Protein AF-0000000081040999 (afdb_homodimer)

Foldseek 3Di:
DPQPPVVVVVLVCQLVVVLVVVQVCQVPDPPHHLQDKFFCDPVLLVLLVLLLVVLVCVLVCLLPPCPPPPNCLAANDDDPDDDPVNNVVSNVVNVLSVVLNVLSVVVSVDRMDRLNSLSVVLSVLSVLVSVLCCQAVVCVRHPPVHHRNNSVVVCVSSVVSNVVSVVRSVCRCVVVVVVVD/DPQPPVVVVVLVCQLVVVLVVVQVCQVPDPPHHLQDKFFCDPVLLVLLVLLLVVLVCVLVCLLPPCPPPPNCVAANDDDPDDDPVNNVVSNVVSVLSVVLNVLSVVVSVDRMDRLNSLSVVLSVLSVLVSVLCQQAVVCVRHPPVYHRNNSVVVCVSSVVSNVVSVVRSVCRCVVVVVVVD

Radius of gyration: 20.51 Å; Cα contacts (8 Å, |Δi|>4): 472; chains: 2; bounding box: 44×60×48 Å

pLDDT: mean 89.9, std 12.07, range [39.97, 98.69]

Secondary structure (DSSP, 8-state):
----HHHHHHHHHHHHHHHHHHHHHHHHSTT--TTSEEE--HHHHHHHHHHHHHHHTHHHHHHH-TT-TTHHHHH-PPPSS--HHHHHHHHHHHHHHHHHHHHHHHHHT-SEEEGGGGHHHHHHHHHHHHHHIIIIITTTTS-TTS--HHHHHHHHHHHHHHHHHHHHHHHTTHHHHHH--/----HHHHHHHHHHHHHHHHHHHHHHHHSTT--TTSEEE--HHHHHHHHHHHHHHHTHHHHHHH-TT-TTHHHHH-PPPSS--HHHHHHHHHHHHHHHHHHHHHHHHHT-SEEEGGGGHHHHHHHHHHHHHHIIIIITTTTS-TTS--HHHHHHHHHHHHHHHHHHHHHHHTTHHHHHH--

Sequence (362 aa):
MQFSRLATLALISVPYVGIGALIRYYKKTDGISLDDEMEITPLQRKAMWVHLGYFAMVPIMIEAFQDLPGLDVVIGSRSTEPSNISYMMICLASENFFVSCTCLGMLLTQTKVPRWAMMTPISQLAWNLKNHVAWYFMSGTFAPEGPLLFALLDMAVIWPITAVYGYNFLYADKKDLNKKEMQFSRLATLALISVPYVGIGALIRYYKKTDGISLDDEMEITPLQRKAMWVHLGYFAMVPIMIEAFQDLPGLDVVIGSRSTEPSNISYMMICLASENFFVSCTCLGMLLTQTKVPRWAMMTPISQLAWNLKNHVAWYFMSGTFAPEGPLLFALLDMAVIWPITAVYGYNFLYADKKDLNKKE

Organism: NCBI:txid2856

Structure (mmCIF, N/CA/C/O backbone):
data_AF-0000000081040999-model_v1
#
loop_
_entity.id
_entity.type
_entity.pdbx_description
1 polymer 'Very-long-chain (3R)-3-hydroxyacyl-CoA dehydratase'
#
loop_
_atom_site.group_PDB
_atom_site.id
_atom_site.type_symbol
_atom_site.label_atom_id
_atom_site.label_alt_id
_atom_site.label_comp_id
_atom_site.label_asym_id
_atom_site.label_entity_id
_atom_site.label_seq_id
_atom_site.pdbx_PDB_ins_code
_atom_site.Cartn_x
_atom_site.Cartn_y
_atom_site.Cartn_z
_atom_site.occupancy
_atom_site.B_iso_or_equiv
_atom_site.auth_seq_id
_atom_site.auth_comp_id
_atom_site.auth_asym_id
_atom_site.auth_atom_id
_atom_site.pdbx_PDB_model_num
ATOM 1 N N . MET A 1 1 ? -10.508 -20.797 -15.141 1 39.97 1 MET A N 1
ATOM 2 C CA . MET A 1 1 ? -11.797 -20.172 -14.859 1 39.97 1 MET A CA 1
ATOM 3 C C . MET A 1 1 ? -11.672 -18.656 -14.797 1 39.97 1 MET A C 1
ATOM 5 O O . MET A 1 1 ? -10.859 -18.141 -14.023 1 39.97 1 MET A O 1
ATOM 9 N N . GLN A 1 2 ? -11.797 -17.984 -15.898 1 51.62 2 GLN A N 1
ATOM 10 C CA . GLN A 1 2 ? -11.742 -16.531 -16.031 1 51.62 2 GLN A CA 1
ATOM 11 C C . GLN A 1 2 ? -12.797 -15.859 -15.164 1 51.62 2 GLN A C 1
ATOM 13 O O . GLN A 1 2 ? -13.984 -16.188 -15.242 1 51.62 2 GLN A O 1
ATOM 18 N N . PHE A 1 3 ? -12.477 -15.469 -13.914 1 60.75 3 PHE A N 1
ATOM 19 C CA . PHE A 1 3 ? -13.43 -14.641 -13.18 1 60.75 3 PHE A CA 1
ATOM 20 C C . PHE A 1 3 ? -14.234 -13.766 -14.133 1 60.75 3 PHE A C 1
ATOM 22 O O . PHE A 1 3 ? -13.773 -13.438 -15.234 1 60.75 3 PHE A O 1
ATOM 29 N N . SER A 1 4 ? -15.555 -13.711 -13.914 1 81.12 4 SER A N 1
ATOM 30 C CA . SER A 1 4 ? -16.312 -12.734 -14.688 1 81.12 4 SER A CA 1
ATOM 31 C C . SER A 1 4 ? -15.664 -11.359 -14.641 1 81.12 4 SER A C 1
ATOM 33 O O . SER A 1 4 ? -15.602 -10.734 -13.578 1 81.12 4 SER A O 1
ATOM 35 N N . ARG A 1 5 ? -15.086 -11.023 -15.742 1 87.69 5 ARG A N 1
ATOM 36 C CA . ARG A 1 5 ? -14.398 -9.742 -15.852 1 87.69 5 ARG A CA 1
ATOM 37 C C . ARG A 1 5 ? -15.289 -8.602 -15.367 1 87.69 5 ARG A C 1
ATOM 39 O O . ARG A 1 5 ? -14.844 -7.73 -14.625 1 87.69 5 ARG A O 1
ATOM 46 N N . LEU A 1 6 ? -16.5 -8.789 -15.695 1 91.69 6 LEU A N 1
ATOM 47 C CA . LEU A 1 6 ? -17.453 -7.758 -15.289 1 91.69 6 LEU A CA 1
ATOM 48 C C . LEU A 1 6 ? -17.625 -7.75 -13.781 1 91.69 6 LEU A C 1
ATOM 50 O O . LEU A 1 6 ? -17.656 -6.684 -13.156 1 91.69 6 LEU A O 1
ATOM 54 N N . ALA A 1 7 ? -17.766 -8.914 -13.172 1 92.31 7 ALA A N 1
ATOM 55 C CA . ALA A 1 7 ? -17.906 -9.016 -11.727 1 92.31 7 ALA A CA 1
ATOM 56 C C . ALA A 1 7 ? -16.672 -8.484 -11.016 1 92.31 7 ALA A C 1
ATOM 58 O O . ALA A 1 7 ? -16.766 -7.805 -9.992 1 92.31 7 ALA A O 1
ATOM 59 N N . THR A 1 8 ? -15.531 -8.758 -11.57 1 93 8 THR A N 1
ATOM 60 C CA . THR A 1 8 ? -14.273 -8.273 -11.008 1 93 8 THR A CA 1
ATOM 61 C C . THR A 1 8 ? -14.211 -6.75 -11.07 1 93 8 THR A C 1
ATOM 63 O O . THR A 1 8 ? -13.875 -6.094 -10.078 1 93 8 THR A O 1
ATOM 66 N N . LEU A 1 9 ? -14.633 -6.195 -12.211 1 94.56 9 LEU A N 1
ATOM 67 C CA . LEU A 1 9 ? -14.625 -4.746 -12.391 1 94.56 9 LEU A CA 1
ATOM 68 C C . LEU A 1 9 ? -15.594 -4.078 -11.422 1 94.56 9 LEU A C 1
ATOM 70 O O . LEU A 1 9 ? -15.289 -3.027 -10.852 1 94.56 9 LEU A O 1
ATOM 74 N N . ALA A 1 10 ? -16.719 -4.695 -11.258 1 95 10 ALA A N 1
ATOM 75 C CA . ALA A 1 10 ? -17.703 -4.164 -10.32 1 95 10 ALA A CA 1
ATOM 76 C C . ALA A 1 10 ? -17.156 -4.152 -8.898 1 95 10 ALA A C 1
ATOM 78 O O . ALA A 1 10 ? -17.281 -3.156 -8.18 1 95 10 ALA A O 1
ATOM 79 N N . LEU A 1 11 ? -16.516 -5.188 -8.523 1 94.88 11 LEU A N 1
ATOM 80 C CA . LEU A 1 11 ? -15.992 -5.312 -7.168 1 94.88 11 LEU A CA 1
ATOM 81 C C . LEU A 1 11 ? -14.852 -4.332 -6.93 1 94.88 11 LEU A C 1
ATOM 83 O O . LEU A 1 11 ? -14.781 -3.693 -5.879 1 94.88 11 LEU A O 1
ATOM 87 N N . ILE A 1 12 ? -13.977 -4.156 -7.891 1 95.44 12 ILE A N 1
ATOM 88 C CA . ILE A 1 12 ? -12.828 -3.27 -7.766 1 95.44 12 ILE A CA 1
ATOM 89 C C . ILE A 1 12 ? -13.297 -1.818 -7.688 1 95.44 12 ILE A C 1
ATOM 91 O O . ILE A 1 12 ? -12.602 -0.967 -7.121 1 95.44 12 ILE A O 1
ATOM 95 N N . SER A 1 13 ? -14.445 -1.529 -8.25 1 96.31 13 SER A N 1
ATOM 96 C CA . SER A 1 13 ? -14.938 -0.157 -8.281 1 96.31 13 SER A CA 1
ATOM 97 C C . SER A 1 13 ? -15.391 0.296 -6.895 1 96.31 13 SER A C 1
ATOM 99 O O . SER A 1 13 ? -15.438 1.495 -6.613 1 96.31 13 SER A O 1
ATOM 101 N N . VAL A 1 14 ? -15.648 -0.587 -5.984 1 96.56 14 VAL A N 1
ATOM 102 C CA . VAL A 1 14 ? -16.266 -0.264 -4.703 1 96.56 14 VAL A CA 1
ATOM 103 C C . VAL A 1 14 ? -15.32 0.607 -3.877 1 96.56 14 VAL A C 1
ATOM 105 O O . VAL A 1 14 ? -15.695 1.693 -3.432 1 96.56 14 VAL A O 1
ATOM 108 N N . PRO A 1 15 ? -14.062 0.206 -3.73 1 97.19 15 PRO A N 1
ATOM 109 C CA . PRO A 1 15 ? -13.18 1.092 -2.967 1 97.19 15 PRO A CA 1
ATOM 110 C C . PRO A 1 15 ? -12.961 2.438 -3.654 1 97.19 15 PRO A C 1
ATOM 112 O O . PRO A 1 15 ? -12.867 3.469 -2.986 1 97.19 15 PRO A O 1
ATOM 115 N N . TYR A 1 16 ? -12.898 2.492 -4.988 1 96.56 16 TYR A N 1
ATOM 116 C CA . TYR A 1 16 ? -12.734 3.75 -5.711 1 96.56 16 TYR A CA 1
ATOM 117 C C . TYR A 1 16 ? -13.914 4.684 -5.453 1 96.56 16 TYR A C 1
ATOM 119 O O . TYR A 1 16 ? -13.719 5.859 -5.137 1 96.56 16 TYR A O 1
ATOM 127 N N . VAL A 1 17 ? -15.07 4.129 -5.547 1 96.94 17 VAL A N 1
ATOM 128 C CA . VAL A 1 17 ? -16.297 4.91 -5.352 1 96.94 17 VAL A CA 1
ATOM 129 C C . VAL A 1 17 ? -16.391 5.344 -3.891 1 96.94 17 VAL A C 1
ATOM 131 O O . VAL A 1 17 ? -16.766 6.484 -3.6 1 96.94 17 VAL A O 1
ATOM 134 N N . GLY A 1 18 ? -16.062 4.461 -2.967 1 96.56 18 GLY A N 1
ATOM 135 C CA . GLY A 1 18 ? -16.109 4.797 -1.552 1 96.56 18 GLY A CA 1
ATOM 136 C C . GLY A 1 18 ? -15.203 5.957 -1.188 1 96.56 18 GLY A C 1
ATOM 137 O O . GLY A 1 18 ? -15.648 6.93 -0.57 1 96.56 18 GLY A O 1
ATOM 138 N N . ILE A 1 19 ? -13.938 5.918 -1.602 1 97 19 ILE A N 1
ATOM 139 C CA . ILE A 1 19 ? -12.969 6.973 -1.311 1 97 19 ILE A CA 1
ATOM 140 C C . ILE A 1 19 ? -13.367 8.258 -2.031 1 97 19 ILE A C 1
ATOM 142 O O . ILE A 1 19 ? -13.305 9.344 -1.456 1 97 19 ILE A O 1
ATOM 146 N N . GLY A 1 20 ? -13.797 8.109 -3.283 1 96.62 20 GLY A N 1
ATOM 147 C CA . GLY A 1 20 ? -14.273 9.273 -4.02 1 96.62 20 GLY A CA 1
ATOM 148 C C . GLY A 1 20 ? -15.453 9.961 -3.355 1 96.62 20 GLY A C 1
ATOM 149 O O . GLY A 1 20 ? -15.508 11.188 -3.291 1 96.62 20 GLY A O 1
ATOM 150 N N . ALA A 1 21 ? -16.375 9.195 -2.883 1 96.25 21 ALA A N 1
ATOM 151 C CA . ALA A 1 21 ? -17.547 9.734 -2.188 1 96.25 21 ALA A CA 1
ATOM 152 C C . ALA A 1 21 ? -17.141 10.461 -0.911 1 96.25 21 ALA A C 1
ATOM 154 O O . ALA A 1 21 ? -17.672 11.523 -0.593 1 96.25 21 ALA A O 1
ATOM 155 N N . LEU A 1 22 ? -16.188 9.883 -0.194 1 95.25 22 LEU A N 1
ATOM 156 C CA . LEU A 1 22 ? -15.688 10.508 1.031 1 95.25 22 LEU A CA 1
ATOM 157 C C . LEU A 1 22 ? -15.023 11.844 0.732 1 95.25 22 LEU A C 1
ATOM 159 O O . LEU A 1 22 ? -15.281 12.836 1.416 1 95.25 22 LEU A O 1
ATOM 163 N N . ILE A 1 23 ? -14.219 11.898 -0.296 1 95.94 23 ILE A N 1
ATOM 164 C CA . ILE A 1 23 ? -13.555 13.133 -0.708 1 95.94 23 ILE A CA 1
ATOM 165 C C . ILE A 1 23 ? -14.602 14.172 -1.1 1 95.94 23 ILE A C 1
ATOM 167 O O . ILE A 1 23 ? -14.531 15.328 -0.661 1 95.94 23 ILE A O 1
ATOM 171 N N . ARG A 1 24 ? -15.617 13.773 -1.837 1 95.5 24 ARG A N 1
ATOM 172 C CA . ARG A 1 24 ? -16.672 14.672 -2.271 1 95.5 24 ARG A CA 1
ATOM 173 C C . ARG A 1 24 ? -17.469 15.195 -1.082 1 95.5 24 ARG A C 1
ATOM 175 O O . ARG A 1 24 ? -17.844 16.375 -1.044 1 95.5 24 ARG A O 1
ATOM 182 N N . TYR A 1 25 ? -17.703 14.328 -0.191 1 93.94 25 TYR A N 1
ATOM 183 C CA . TYR A 1 25 ? -18.438 14.711 1.019 1 93.94 25 TYR A CA 1
ATOM 184 C C . TYR A 1 25 ? -17.719 15.852 1.741 1 93.94 25 TYR A C 1
ATOM 186 O O . TYR A 1 25 ? -18.344 16.875 2.062 1 93.94 25 TYR A O 1
ATOM 194 N N . TYR A 1 26 ? -16.422 15.773 1.903 1 93.25 26 TYR A N 1
ATOM 195 C CA . TYR A 1 26 ? -15.68 16.781 2.662 1 93.25 26 TYR A CA 1
ATOM 196 C C . TYR A 1 26 ? -15.445 18.031 1.83 1 93.25 26 TYR A C 1
ATOM 198 O O . TYR A 1 26 ? -15.227 19.109 2.377 1 93.25 26 TYR A O 1
ATOM 206 N N . LYS A 1 27 ? -15.508 17.906 0.543 1 93.12 27 LYS A N 1
ATOM 207 C CA . LYS A 1 27 ? -15.398 19.078 -0.312 1 93.12 27 LYS A CA 1
ATOM 208 C C . LYS A 1 27 ? -16.703 19.875 -0.32 1 93.12 27 LYS A C 1
ATOM 210 O O . LYS A 1 27 ? -16.688 21.094 -0.509 1 93.12 27 LYS A O 1
ATOM 215 N N . LYS A 1 28 ? -17.75 19.266 -0.046 1 93.62 28 LYS A N 1
ATOM 216 C CA . LYS A 1 28 ? -19.062 19.875 -0.188 1 93.62 28 LYS A CA 1
ATOM 217 C C . LYS A 1 28 ? -19.625 20.297 1.17 1 93.62 28 LYS A C 1
ATOM 219 O O . LYS A 1 28 ? -20.594 21.062 1.242 1 93.62 28 LYS A O 1
ATOM 224 N N . THR A 1 29 ? -19.109 19.703 2.133 1 87.69 29 THR A N 1
ATOM 225 C CA . THR A 1 29 ? -19.641 20 3.461 1 87.69 29 THR A CA 1
ATOM 226 C C . THR A 1 29 ? -18.938 21.203 4.07 1 87.69 29 THR A C 1
ATOM 228 O O . THR A 1 29 ? -17.719 21.219 4.184 1 87.69 29 THR A O 1
ATOM 231 N N . ASP A 1 30 ? -19.766 22.141 4.477 1 86.5 30 ASP A N 1
ATOM 232 C CA . ASP A 1 30 ? -19.203 23.344 5.078 1 86.5 30 ASP A CA 1
ATOM 233 C C . ASP A 1 30 ? -18.75 23.078 6.512 1 86.5 30 ASP A C 1
ATOM 235 O O . ASP A 1 30 ? -19.391 22.328 7.246 1 86.5 30 ASP A O 1
ATOM 239 N N . GLY A 1 31 ? -17.609 23.656 6.973 1 83.19 31 GLY A N 1
ATOM 240 C CA . GLY A 1 31 ? -17.172 23.625 8.367 1 83.19 31 GLY A CA 1
ATOM 241 C C . GLY A 1 31 ? -16.266 22.469 8.68 1 83.19 31 GLY A C 1
ATOM 242 O O . GLY A 1 31 ? -15.781 22.344 9.812 1 83.19 31 GLY A O 1
ATOM 243 N N . ILE A 1 32 ? -16.219 21.531 7.703 1 86.94 32 ILE A N 1
ATOM 244 C CA . ILE A 1 32 ? -15.289 20.422 7.918 1 86.94 32 ILE A CA 1
ATOM 245 C C . ILE A 1 32 ? -14.484 20.156 6.641 1 86.94 32 ILE A C 1
ATOM 247 O O . ILE A 1 32 ? -15.039 20.188 5.539 1 86.94 32 ILE A O 1
ATOM 251 N N . SER A 1 33 ? -13.242 19.984 6.781 1 92.38 33 SER A N 1
ATOM 252 C CA . SER A 1 33 ? -12.344 19.812 5.641 1 92.38 33 SER A CA 1
ATOM 253 C C . SER A 1 33 ? -11.375 18.656 5.863 1 92.38 33 SER A C 1
ATOM 255 O O . SER A 1 33 ? -11.062 18.312 7.004 1 92.38 33 SER A O 1
ATOM 257 N N . LEU A 1 34 ? -10.852 18.109 4.824 1 95.44 34 LEU A N 1
ATOM 258 C CA . LEU A 1 34 ? -9.805 17.094 4.902 1 95.44 34 LEU A CA 1
ATOM 259 C C . LEU A 1 34 ? -8.492 17.703 5.387 1 95.44 34 LEU A C 1
ATOM 261 O O . LEU A 1 34 ? -7.598 16.984 5.844 1 95.44 34 LEU A O 1
ATOM 265 N N . ASP A 1 35 ? -8.438 19.031 5.312 1 94.31 35 ASP A N 1
ATOM 266 C CA . ASP A 1 35 ? -7.219 19.734 5.707 1 94.31 35 ASP A CA 1
ATOM 267 C C . ASP A 1 35 ? -7.223 20.047 7.199 1 94.31 35 ASP A C 1
ATOM 269 O O . ASP A 1 35 ? -6.199 20.438 7.762 1 94.31 35 ASP A O 1
ATOM 273 N N . ASP A 1 36 ? -8.352 19.781 7.816 1 93.06 36 ASP A N 1
ATOM 274 C CA . ASP A 1 36 ? -8.453 20.047 9.25 1 93.06 36 ASP A CA 1
ATOM 275 C C . ASP A 1 36 ? -7.621 19.062 10.055 1 93.06 36 ASP A C 1
ATOM 277 O O . ASP A 1 36 ? -7.527 17.891 9.703 1 93.06 36 ASP A O 1
ATOM 281 N N . GLU A 1 37 ? -7.172 19.625 11.133 1 93.12 37 GLU A N 1
ATOM 282 C CA . GLU A 1 37 ? -6.465 18.75 12.062 1 93.12 37 GLU A CA 1
ATOM 283 C C . GLU A 1 37 ? -7.438 17.891 12.859 1 93.12 37 GLU A C 1
ATOM 285 O O . GLU A 1 37 ? -8.469 18.375 13.328 1 93.12 37 GLU A O 1
ATOM 290 N N . MET A 1 38 ? -7.039 16.703 12.891 1 93.12 38 MET A N 1
ATOM 291 C CA . MET A 1 38 ? -7.828 15.75 13.672 1 93.12 38 MET A CA 1
ATOM 292 C C . MET A 1 38 ? -6.965 15.062 14.727 1 93.12 38 MET A C 1
ATOM 294 O O . MET A 1 38 ? -5.852 14.625 14.43 1 93.12 38 MET A O 1
ATOM 298 N N . GLU A 1 39 ? -7.555 14.945 15.898 1 94.69 39 GLU A N 1
ATOM 299 C CA . GLU A 1 39 ? -6.871 14.258 16.984 1 94.69 39 GLU A CA 1
ATOM 300 C C . GLU A 1 39 ? -6.945 12.742 16.812 1 94.69 39 GLU A C 1
ATOM 302 O O . GLU A 1 39 ? -7.992 12.203 16.469 1 94.69 39 GLU A O 1
ATOM 307 N N . ILE A 1 40 ? -5.855 12.133 17.078 1 96.38 40 ILE A N 1
ATOM 308 C CA . ILE A 1 40 ? -5.852 10.68 17.203 1 96.38 40 ILE A CA 1
ATOM 309 C C . ILE A 1 40 ? -6.258 10.273 18.609 1 96.38 40 ILE A C 1
ATOM 311 O O . ILE A 1 40 ? -5.473 10.398 19.547 1 96.38 40 ILE A O 1
ATOM 315 N N . THR A 1 41 ? -7.422 9.789 18.75 1 96.06 41 THR A N 1
ATOM 316 C CA . THR A 1 41 ? -7.957 9.414 20.047 1 96.06 41 THR A CA 1
ATOM 317 C C . THR A 1 41 ? -7.211 8.211 20.609 1 96.06 41 THR A C 1
ATOM 319 O O . THR A 1 41 ? -6.559 7.473 19.875 1 96.06 41 THR A O 1
ATOM 322 N N . PRO A 1 42 ? -7.375 7.98 21.922 1 96.19 42 PRO A N 1
ATOM 323 C CA . PRO A 1 42 ? -6.727 6.812 22.531 1 96.19 42 PRO A CA 1
ATOM 324 C C . PRO A 1 42 ? -7.176 5.5 21.891 1 96.19 42 PRO A C 1
ATOM 326 O O . PRO A 1 42 ? -6.355 4.605 21.672 1 96.19 42 PRO A O 1
ATOM 329 N N . LEU A 1 43 ? -8.445 5.344 21.594 1 97.31 43 LEU A N 1
ATOM 330 C CA . LEU A 1 43 ? -8.953 4.121 21 1 97.31 43 LEU A CA 1
ATOM 331 C C . LEU A 1 43 ? -8.383 3.934 19.594 1 97.31 43 LEU A C 1
ATOM 333 O O . LEU A 1 43 ? -7.984 2.828 19.219 1 97.31 43 LEU A O 1
ATOM 337 N N . GLN A 1 44 ? -8.352 4.988 18.828 1 97.69 44 GLN A N 1
ATOM 338 C CA . GLN A 1 44 ? -7.785 4.91 17.5 1 97.69 44 GLN A CA 1
ATOM 339 C C . GLN A 1 44 ? -6.297 4.566 17.547 1 97.69 44 GLN A C 1
ATOM 341 O O . GLN A 1 44 ? -5.805 3.785 16.734 1 97.69 44 GLN A O 1
ATOM 346 N N . ARG A 1 45 ? -5.594 5.137 18.484 1 98.12 45 ARG A N 1
ATOM 347 C CA . ARG A 1 45 ? -4.18 4.824 18.656 1 98.12 45 ARG A CA 1
ATOM 348 C C . ARG A 1 45 ? -3.975 3.342 18.953 1 98.12 45 ARG A C 1
ATOM 350 O O . ARG A 1 45 ? -3.09 2.707 18.375 1 98.12 45 ARG A O 1
ATOM 357 N N . LYS A 1 46 ? -4.762 2.789 19.812 1 98.56 46 LYS A N 1
ATOM 358 C CA . LYS A 1 46 ? -4.688 1.358 20.094 1 98.56 46 LYS A CA 1
ATOM 359 C C . LYS A 1 46 ? -4.969 0.535 18.844 1 98.56 46 LYS A C 1
ATOM 361 O O . LYS A 1 46 ? -4.258 -0.431 18.562 1 98.56 46 LYS A O 1
ATOM 366 N N . ALA A 1 47 ? -6.016 0.91 18.125 1 98.69 47 ALA A N 1
ATOM 367 C CA . ALA A 1 47 ? -6.352 0.224 16.875 1 98.69 47 ALA A CA 1
ATOM 368 C C . ALA A 1 47 ? -5.195 0.292 15.883 1 98.69 47 ALA A C 1
ATOM 370 O O . ALA A 1 47 ? -4.906 -0.687 15.195 1 98.69 47 ALA A O 1
ATOM 371 N N . MET A 1 48 ? -4.508 1.457 15.812 1 98.62 48 MET A N 1
ATOM 372 C CA . MET A 1 48 ? -3.363 1.621 14.922 1 98.62 48 MET A CA 1
ATOM 373 C C . MET A 1 48 ? -2.219 0.7 15.328 1 98.62 48 MET A C 1
ATOM 375 O O . MET A 1 48 ? -1.542 0.129 14.469 1 98.62 48 MET A O 1
ATOM 379 N N . TRP A 1 49 ? -2.029 0.476 16.609 1 98.69 49 TRP A N 1
ATOM 380 C CA . TRP A 1 49 ? -1.008 -0.451 17.094 1 98.69 49 TRP A CA 1
ATOM 381 C C . TRP A 1 49 ? -1.337 -1.882 16.672 1 98.69 49 TRP A C 1
ATOM 383 O O . TRP A 1 49 ? -0.459 -2.623 16.234 1 98.69 49 TRP A O 1
ATOM 393 N N . VAL A 1 50 ? -2.547 -2.209 16.828 1 98.5 50 VAL A N 1
ATOM 394 C CA . VAL A 1 50 ? -2.977 -3.545 16.422 1 98.5 50 VAL A CA 1
ATOM 395 C C . VAL A 1 50 ? -2.789 -3.721 14.914 1 98.5 50 VAL A C 1
ATOM 397 O O . VAL A 1 50 ? -2.25 -4.734 14.469 1 98.5 50 VAL A O 1
ATOM 400 N N . HIS A 1 51 ? -3.256 -2.709 14.164 1 98.5 51 HIS A N 1
ATOM 401 C CA . HIS A 1 51 ? -3.129 -2.723 12.711 1 98.5 51 HIS A CA 1
ATOM 402 C C . HIS A 1 51 ? -1.668 -2.834 12.289 1 98.5 51 HIS A C 1
ATOM 404 O O . HIS A 1 51 ? -1.319 -3.68 11.461 1 98.5 51 HIS A O 1
ATOM 410 N N . LEU A 1 52 ? -0.828 -2.078 12.906 1 98.25 52 LEU A N 1
ATOM 411 C CA . LEU A 1 52 ? 0.602 -2.088 12.617 1 98.25 52 LEU A CA 1
ATOM 412 C C . LEU A 1 52 ? 1.216 -3.441 12.961 1 98.25 52 LEU A C 1
ATOM 414 O O . LEU A 1 52 ? 1.943 -4.02 12.148 1 98.25 52 LEU A O 1
ATOM 418 N N . GLY A 1 53 ? 0.919 -3.947 14.117 1 97.06 53 GLY A N 1
ATOM 419 C CA . GLY A 1 53 ? 1.447 -5.238 14.523 1 97.06 53 GLY A CA 1
ATOM 420 C C . GLY A 1 53 ? 1.003 -6.379 13.625 1 97.06 53 GLY A C 1
ATOM 421 O O . GLY A 1 53 ? 1.794 -7.266 13.305 1 97.06 53 GLY A O 1
ATOM 422 N N . TYR A 1 54 ? -0.263 -6.324 13.188 1 95.88 54 TYR A N 1
ATOM 423 C CA . TYR A 1 54 ? -0.833 -7.348 12.32 1 95.88 54 TYR A CA 1
ATOM 424 C C . TYR A 1 54 ? -0.137 -7.359 10.969 1 95.88 54 TYR A C 1
ATOM 426 O O . TYR A 1 54 ? 0.086 -8.43 10.383 1 95.88 54 TYR A O 1
ATOM 434 N N . PHE A 1 55 ? 0.291 -6.102 10.492 1 96.25 55 PHE A N 1
ATOM 435 C CA . PHE A 1 55 ? 0.822 -5.965 9.141 1 96.25 55 PHE A CA 1
ATOM 436 C C . PHE A 1 55 ? 2.342 -6.074 9.148 1 96.25 55 PHE A C 1
ATOM 438 O O . PHE A 1 55 ? 2.947 -6.41 8.125 1 96.25 55 PHE A O 1
ATOM 445 N N . ALA A 1 56 ? 2.994 -5.941 10.234 1 93.75 56 ALA A N 1
ATOM 446 C CA . ALA A 1 56 ? 4.438 -5.723 10.297 1 93.75 56 ALA A CA 1
ATOM 447 C C . ALA A 1 56 ? 5.199 -6.969 9.859 1 93.75 56 ALA A C 1
ATOM 449 O O . ALA A 1 56 ? 6.227 -6.871 9.188 1 93.75 56 ALA A O 1
ATOM 450 N N . MET A 1 57 ? 4.656 -8.156 10.094 1 87.94 57 MET A N 1
ATOM 451 C CA . MET A 1 57 ? 5.43 -9.359 9.82 1 87.94 57 MET A CA 1
ATOM 452 C C . MET A 1 57 ? 4.93 -10.047 8.547 1 87.94 57 MET A C 1
ATOM 454 O O . MET A 1 57 ? 5.531 -11.016 8.086 1 87.94 57 MET A O 1
ATOM 458 N N . VAL A 1 58 ? 3.965 -9.562 7.91 1 91.19 58 VAL A N 1
ATOM 459 C CA . VAL A 1 58 ? 3.307 -10.25 6.805 1 91.19 58 VAL A CA 1
ATOM 460 C C . VAL A 1 58 ? 4.242 -10.305 5.602 1 91.19 58 VAL A C 1
ATOM 462 O O . VAL A 1 58 ? 4.375 -11.352 4.957 1 91.19 58 VAL A O 1
ATOM 465 N N . PRO A 1 59 ? 5 -9.219 5.312 1 92.81 59 PRO A N 1
ATOM 466 C CA . PRO A 1 59 ? 5.934 -9.297 4.184 1 92.81 59 PRO A CA 1
ATOM 467 C C . PRO A 1 59 ? 6.957 -10.414 4.336 1 92.81 59 PRO A C 1
ATOM 469 O O . PRO A 1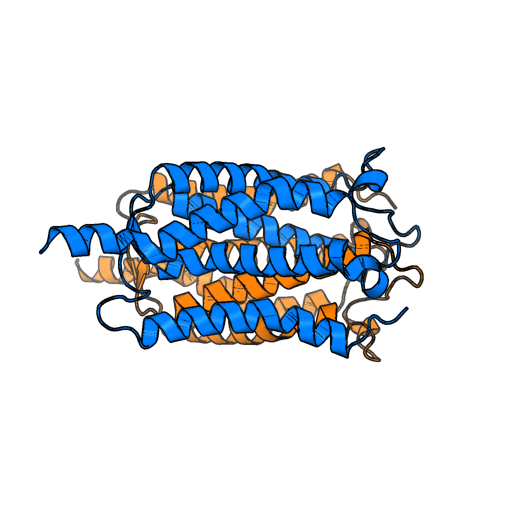 59 ? 7.23 -11.141 3.377 1 92.81 59 PRO A O 1
ATOM 472 N N . ILE A 1 60 ? 7.449 -10.594 5.562 1 89.94 60 ILE A N 1
ATOM 473 C CA . ILE A 1 60 ? 8.43 -11.641 5.832 1 89.94 60 ILE A CA 1
ATOM 474 C C . ILE A 1 60 ? 7.781 -13.008 5.664 1 89.94 60 ILE A C 1
ATOM 476 O O . ILE A 1 60 ? 8.352 -13.898 5.027 1 89.94 60 ILE A O 1
ATOM 480 N N . MET A 1 61 ? 6.562 -13.133 6.07 1 88.44 61 MET A N 1
ATOM 481 C CA . MET A 1 61 ? 5.848 -14.406 6.023 1 88.44 61 MET A CA 1
ATOM 482 C C . MET A 1 61 ? 5.523 -14.789 4.586 1 88.44 61 MET A C 1
ATOM 484 O O . MET A 1 61 ? 5.734 -15.938 4.188 1 88.44 61 MET A O 1
ATOM 488 N N . ILE A 1 62 ? 5.113 -13.875 3.807 1 89.56 62 ILE A N 1
ATOM 489 C CA . ILE A 1 62 ? 4.609 -14.25 2.49 1 89.56 62 ILE A CA 1
ATOM 490 C C . ILE A 1 62 ? 5.773 -14.398 1.515 1 89.56 62 ILE A C 1
ATOM 492 O O . ILE A 1 62 ? 5.695 -15.172 0.557 1 89.56 62 ILE A O 1
ATOM 496 N N . GLU A 1 63 ? 6.883 -13.727 1.754 1 90.38 63 GLU A N 1
ATOM 497 C CA . GLU A 1 63 ? 7.988 -13.859 0.809 1 90.38 63 GLU A CA 1
ATOM 498 C C . GLU A 1 63 ? 8.953 -14.961 1.232 1 90.38 63 GLU A C 1
ATOM 500 O O . GLU A 1 63 ? 9.508 -15.664 0.387 1 90.38 63 GLU A O 1
ATOM 505 N N . ALA A 1 64 ? 9.07 -15.219 2.553 1 89.69 64 ALA A N 1
ATOM 506 C CA . ALA A 1 64 ? 10.141 -16.109 2.996 1 89.69 64 ALA A CA 1
ATOM 507 C C . ALA A 1 64 ? 9.578 -17.391 3.584 1 89.69 64 ALA A C 1
ATOM 509 O O . ALA A 1 64 ? 10.289 -18.406 3.678 1 89.69 64 ALA A O 1
ATOM 510 N N . PHE A 1 65 ? 8.344 -17.391 3.979 1 87.31 65 PHE A N 1
ATOM 511 C CA . PHE A 1 65 ? 7.867 -18.531 4.754 1 87.31 65 PHE A CA 1
ATOM 512 C C . PHE A 1 65 ? 6.543 -19.047 4.207 1 87.31 65 PHE A C 1
ATOM 514 O O . PHE A 1 65 ? 5.68 -19.484 4.969 1 87.31 65 PHE A O 1
ATOM 521 N N . GLN A 1 66 ? 6.363 -18.969 2.924 1 79.94 66 GLN A N 1
ATOM 522 C CA . GLN A 1 66 ? 5.109 -19.406 2.318 1 79.94 66 GLN A CA 1
ATOM 523 C C . GLN A 1 66 ? 4.949 -20.922 2.406 1 79.94 66 GLN A C 1
ATOM 525 O O . GLN A 1 66 ? 3.848 -21.453 2.232 1 79.94 66 GLN A O 1
ATOM 530 N N . ASP A 1 67 ? 6.027 -21.625 2.613 1 78.5 67 ASP A N 1
ATOM 531 C CA . ASP A 1 67 ? 6.008 -23.078 2.564 1 78.5 67 ASP A CA 1
ATOM 532 C C . ASP A 1 67 ? 5.91 -23.672 3.967 1 78.5 67 ASP A C 1
ATOM 534 O O . ASP A 1 67 ? 6.094 -24.875 4.148 1 78.5 67 ASP A O 1
ATOM 538 N N . LEU A 1 68 ? 5.598 -22.859 4.867 1 81.88 68 LEU A N 1
ATOM 539 C CA . LEU A 1 68 ? 5.461 -23.406 6.211 1 81.88 68 LEU A CA 1
ATOM 540 C C . LEU A 1 68 ? 4.32 -24.422 6.27 1 81.88 68 LEU A C 1
ATOM 542 O O . LEU A 1 68 ? 3.242 -24.172 5.723 1 81.88 68 LEU A O 1
ATOM 546 N N . PRO A 1 69 ? 4.668 -25.531 6.922 1 82.12 69 PRO A N 1
ATOM 547 C CA . PRO A 1 69 ? 3.623 -26.547 7.016 1 82.12 69 PRO A CA 1
ATOM 548 C C . PRO A 1 69 ? 2.342 -26.031 7.664 1 82.12 69 PRO A C 1
ATOM 550 O O . PRO A 1 69 ? 2.4 -25.328 8.68 1 82.12 69 PRO A O 1
ATOM 553 N N . GLY A 1 70 ? 1.206 -26.312 7.066 1 79.5 70 GLY A N 1
ATOM 554 C CA . GLY A 1 70 ? -0.079 -25.922 7.625 1 79.5 70 GLY A CA 1
ATOM 555 C C . GLY A 1 70 ? -0.561 -24.578 7.137 1 79.5 70 GLY A C 1
ATOM 556 O O . GLY A 1 70 ? -1.742 -24.25 7.266 1 79.5 70 GLY A O 1
ATOM 557 N N . LEU A 1 71 ? 0.365 -23.797 6.617 1 78.69 71 LEU A N 1
ATOM 558 C CA . LEU A 1 71 ? -0.012 -22.469 6.137 1 78.69 71 LEU A CA 1
ATOM 559 C C . LEU A 1 71 ? -0.946 -22.578 4.938 1 78.69 71 LEU A C 1
ATOM 561 O O . LEU A 1 71 ? -1.812 -21.719 4.742 1 78.69 71 LEU A O 1
ATOM 565 N N . ASP A 1 72 ? -0.815 -23.656 4.25 1 78.81 72 ASP A N 1
ATOM 566 C CA . ASP A 1 72 ? -1.634 -23.875 3.061 1 78.81 72 ASP A CA 1
ATOM 567 C C . ASP A 1 72 ? -3.104 -24.047 3.432 1 78.81 72 ASP A C 1
ATOM 569 O O . ASP A 1 72 ? -3.992 -23.703 2.654 1 78.81 72 ASP A O 1
ATOM 573 N N . VAL A 1 73 ? -3.314 -24.516 4.57 1 77.38 73 VAL A N 1
ATOM 574 C CA . VAL A 1 73 ? -4.684 -24.688 5.043 1 77.38 73 VAL A CA 1
ATOM 575 C C . VAL A 1 73 ? -5.336 -23.312 5.25 1 77.38 73 VAL A C 1
ATOM 577 O O . VAL A 1 73 ? -6.523 -23.141 4.969 1 77.38 73 VAL A O 1
ATOM 580 N N . VAL A 1 74 ? -4.539 -22.422 5.602 1 76.94 74 VAL A N 1
ATOM 581 C CA . VAL A 1 74 ? -5.07 -21.109 5.98 1 76.94 74 VAL A CA 1
ATOM 582 C C . VAL A 1 74 ? -5.094 -20.188 4.766 1 76.94 74 VAL A C 1
ATOM 584 O O . VAL A 1 74 ? -6.09 -19.516 4.512 1 76.94 74 VAL A O 1
ATOM 587 N N . ILE A 1 75 ? -4.039 -20.219 4.043 1 76.62 75 ILE A N 1
ATOM 588 C CA . ILE A 1 75 ? -3.912 -19.156 3.037 1 76.62 75 ILE A CA 1
ATOM 589 C C . ILE A 1 75 ? -4.098 -19.766 1.644 1 76.62 75 ILE A C 1
ATOM 591 O O . ILE A 1 75 ? -4.105 -19.031 0.648 1 76.62 75 ILE A O 1
ATOM 595 N N . GLY A 1 76 ? -4.359 -21.047 1.554 1 76.69 76 GLY A N 1
ATOM 596 C CA . GLY A 1 76 ? -4.559 -21.688 0.265 1 76.69 76 GLY A CA 1
ATOM 597 C C . GLY A 1 76 ? -3.307 -22.359 -0.259 1 76.69 76 GLY A C 1
ATOM 598 O O . GLY A 1 76 ? -2.197 -22.062 0.188 1 76.69 76 GLY A O 1
ATOM 599 N N . SER A 1 77 ? -3.596 -23.25 -1.196 1 78.31 77 SER A N 1
ATOM 600 C CA . SER A 1 77 ? -2.502 -24.031 -1.759 1 78.31 77 SER A CA 1
ATOM 601 C C . SER A 1 77 ? -1.677 -23.219 -2.74 1 78.31 77 SER A C 1
ATOM 603 O O . SER A 1 77 ? -2.205 -22.328 -3.41 1 78.31 77 SER A O 1
ATOM 605 N N . ARG A 1 78 ? -0.471 -23.609 -2.842 1 77.5 78 ARG A N 1
ATOM 606 C CA . ARG A 1 78 ? 0.44 -23.016 -3.811 1 77.5 78 ARG A CA 1
ATOM 607 C C . ARG A 1 78 ? 0.466 -23.812 -5.109 1 77.5 78 ARG A C 1
ATOM 609 O O . ARG A 1 78 ? 0.343 -25.031 -5.094 1 77.5 78 ARG A O 1
ATOM 616 N N . SER A 1 79 ? 0.652 -23.016 -6.043 1 76.62 79 SER A N 1
ATOM 617 C CA . SER A 1 79 ? 0.862 -23.703 -7.312 1 76.62 79 SER A CA 1
ATOM 618 C C . SER A 1 79 ? 2.145 -24.531 -7.285 1 76.62 79 SER A C 1
ATOM 620 O O . SER A 1 79 ? 3.16 -24.094 -6.742 1 76.62 79 SER A O 1
ATOM 622 N N . THR A 1 80 ? 2.084 -25.703 -7.832 1 79 80 THR A N 1
ATOM 623 C CA . THR A 1 80 ? 3.256 -26.562 -7.957 1 79 80 THR A CA 1
ATOM 624 C C . THR A 1 80 ? 4.168 -26.078 -9.078 1 79 80 THR A C 1
ATOM 626 O O . THR A 1 80 ? 5.324 -26.5 -9.172 1 79 80 THR A O 1
ATOM 629 N N . GLU A 1 81 ? 3.678 -25.109 -9.914 1 79.88 81 GLU A N 1
ATOM 630 C CA . GLU A 1 81 ? 4.422 -24.484 -11.008 1 79.88 81 GLU A CA 1
ATOM 631 C C . GLU A 1 81 ? 4.621 -23 -10.766 1 79.88 81 GLU A C 1
ATOM 633 O O . GLU A 1 81 ? 3.867 -22.172 -11.289 1 79.88 81 GLU A O 1
ATOM 638 N N . PRO A 1 82 ? 5.629 -22.797 -10.031 1 78 82 PRO A N 1
ATOM 639 C CA . PRO A 1 82 ? 5.867 -21.359 -9.797 1 78 82 PRO A CA 1
ATOM 640 C C . PRO A 1 82 ? 6.121 -20.594 -11.094 1 78 82 PRO A C 1
ATOM 642 O O . PRO A 1 82 ? 6.746 -21.109 -12.016 1 78 82 PRO A O 1
ATOM 645 N N . SER A 1 83 ? 5.531 -19.406 -11.133 1 85.5 83 SER A N 1
ATOM 646 C CA . SER A 1 83 ? 5.668 -18.547 -12.305 1 85.5 83 SER A CA 1
ATOM 647 C C . SER A 1 83 ? 6.148 -17.141 -11.914 1 85.5 83 SER A C 1
ATOM 649 O O . SER A 1 83 ? 6.023 -16.75 -10.75 1 85.5 83 SER A O 1
ATOM 651 N N . ASN A 1 84 ? 6.695 -16.422 -12.859 1 87.5 84 ASN A N 1
ATOM 652 C CA . ASN A 1 84 ? 7.168 -15.062 -12.609 1 87.5 84 ASN A CA 1
ATOM 653 C C . ASN A 1 84 ? 6.027 -14.141 -12.172 1 87.5 84 ASN A C 1
ATOM 655 O O . ASN A 1 84 ? 6.207 -13.297 -11.297 1 87.5 84 ASN A O 1
ATOM 659 N N . ILE A 1 85 ? 4.898 -14.328 -12.766 1 87.69 85 ILE A N 1
ATOM 660 C CA . ILE A 1 85 ? 3.779 -13.469 -12.398 1 87.69 85 ILE A CA 1
ATOM 661 C C . ILE A 1 85 ? 3.387 -13.719 -10.945 1 87.69 85 ILE A C 1
ATOM 663 O O . ILE A 1 85 ? 3.148 -12.773 -10.188 1 87.69 85 ILE A O 1
ATOM 667 N N . SER A 1 86 ? 3.355 -15 -10.594 1 87.38 86 SER A N 1
ATOM 668 C CA . SER A 1 86 ? 3.021 -15.32 -9.211 1 87.38 86 SER A CA 1
ATOM 669 C C . SER A 1 86 ? 4.051 -14.742 -8.242 1 87.38 86 SER A C 1
ATOM 671 O O . SER A 1 86 ? 3.688 -14.164 -7.215 1 87.38 86 SER A O 1
ATOM 673 N N . TYR A 1 87 ? 5.25 -14.852 -8.602 1 88.81 87 TYR A N 1
ATOM 674 C CA . TYR A 1 87 ? 6.324 -14.312 -7.773 1 88.81 87 TYR A CA 1
ATOM 675 C C . TYR A 1 87 ? 6.23 -12.797 -7.691 1 88.81 87 TYR A C 1
ATOM 677 O O . TYR A 1 87 ? 6.363 -12.219 -6.609 1 88.81 87 TYR A O 1
ATOM 685 N N . MET A 1 88 ? 6.008 -12.164 -8.781 1 92.19 88 MET A N 1
ATOM 686 C CA . MET A 1 88 ? 5.855 -10.711 -8.828 1 92.19 88 MET A CA 1
ATOM 687 C C . MET A 1 88 ? 4.715 -10.258 -7.926 1 92.19 88 MET A C 1
ATOM 689 O O . MET A 1 88 ? 4.859 -9.297 -7.172 1 92.19 88 MET A O 1
ATOM 693 N N . MET A 1 89 ? 3.613 -10.969 -7.941 1 92.19 89 MET A N 1
ATOM 694 C CA . MET A 1 89 ? 2.449 -10.594 -7.141 1 92.19 89 MET A CA 1
ATOM 695 C C . MET A 1 89 ? 2.746 -10.734 -5.652 1 92.19 89 MET A C 1
ATOM 697 O O . MET A 1 89 ? 2.287 -9.922 -4.844 1 92.19 89 MET A O 1
ATOM 701 N N . ILE A 1 90 ? 3.537 -11.695 -5.348 1 92.62 90 ILE A N 1
ATOM 702 C CA . ILE A 1 90 ? 3.941 -11.875 -3.957 1 92.62 90 ILE A CA 1
ATOM 703 C C . ILE A 1 90 ? 4.762 -10.68 -3.494 1 92.62 90 ILE A C 1
ATOM 705 O O . ILE A 1 90 ? 4.52 -10.133 -2.414 1 92.62 90 ILE A O 1
ATOM 709 N N . CYS A 1 91 ? 5.688 -10.25 -4.285 1 95.25 91 CYS A N 1
ATOM 710 C CA . CYS A 1 91 ? 6.52 -9.102 -3.951 1 95.25 91 CYS A CA 1
ATOM 711 C C . CYS A 1 91 ? 5.676 -7.84 -3.803 1 95.25 91 CYS A C 1
ATOM 713 O O . CYS A 1 91 ? 5.871 -7.062 -2.865 1 95.25 91 CYS A O 1
ATOM 715 N N . LEU A 1 92 ? 4.734 -7.672 -4.68 1 96 92 LEU A N 1
ATOM 716 C CA . LEU A 1 92 ? 3.887 -6.484 -4.668 1 96 92 LEU A CA 1
ATOM 717 C C . LEU A 1 92 ? 2.912 -6.523 -3.498 1 96 92 LEU A C 1
ATOM 719 O O . LEU A 1 92 ? 2.596 -5.488 -2.91 1 96 92 LEU A O 1
ATOM 723 N N . ALA A 1 93 ? 2.422 -7.695 -3.199 1 96.5 93 ALA A N 1
ATOM 724 C CA . ALA A 1 93 ? 1.587 -7.848 -2.012 1 96.5 93 ALA A CA 1
ATOM 725 C C . ALA A 1 93 ? 2.359 -7.48 -0.747 1 96.5 93 ALA A C 1
ATOM 727 O O . ALA A 1 93 ? 1.829 -6.801 0.135 1 96.5 93 ALA A O 1
ATOM 728 N N . SER A 1 94 ? 3.574 -7.926 -0.667 1 96.94 94 SER A N 1
ATOM 729 C CA . SER A 1 94 ? 4.426 -7.594 0.469 1 96.94 94 SER A CA 1
ATOM 730 C C . SER A 1 94 ? 4.633 -6.09 0.587 1 96.94 94 SER A C 1
ATOM 732 O O . SER A 1 94 ? 4.637 -5.543 1.692 1 96.94 94 SER A O 1
ATOM 734 N N . GLU A 1 95 ? 4.801 -5.484 -0.489 1 97.5 95 GLU A N 1
ATOM 735 C CA . GLU A 1 95 ? 4.965 -4.035 -0.536 1 97.5 95 GLU A CA 1
ATOM 736 C C . GLU A 1 95 ? 3.789 -3.322 0.126 1 97.5 95 GLU A C 1
ATOM 738 O O . GLU A 1 95 ? 3.979 -2.357 0.868 1 97.5 95 GLU A O 1
ATOM 743 N N . ASN A 1 96 ? 2.639 -3.822 -0.133 1 97.5 96 ASN A N 1
ATOM 744 C CA . ASN A 1 96 ? 1.433 -3.268 0.471 1 97.5 96 ASN A CA 1
ATOM 745 C C . ASN A 1 96 ? 1.551 -3.191 1.991 1 97.5 96 ASN A C 1
ATOM 747 O O . ASN A 1 96 ? 1.281 -2.148 2.588 1 97.5 96 ASN A O 1
ATOM 751 N N . PHE A 1 97 ? 1.963 -4.246 2.553 1 97.81 97 PHE A N 1
ATOM 752 C CA . PHE A 1 97 ? 2.035 -4.336 4.008 1 97.81 97 PHE A CA 1
ATOM 753 C C . PHE A 1 97 ? 3.15 -3.451 4.551 1 97.81 97 PHE A C 1
ATOM 755 O O . PHE A 1 97 ? 2.977 -2.783 5.57 1 97.81 97 PHE A O 1
ATOM 762 N N . PHE A 1 98 ? 4.258 -3.436 3.865 1 98.06 98 PHE A N 1
ATOM 763 C CA . PHE A 1 98 ? 5.363 -2.59 4.289 1 98.06 98 PHE A CA 1
ATOM 764 C C . PHE A 1 98 ? 4.977 -1.117 4.23 1 98.06 98 PHE A C 1
ATOM 766 O O . PHE A 1 98 ? 5.207 -0.37 5.184 1 98.06 98 PHE A O 1
ATOM 773 N N . VAL A 1 99 ? 4.348 -0.689 3.176 1 98.06 99 VAL A N 1
ATOM 774 C CA . VAL A 1 99 ? 3.934 0.694 2.965 1 98.06 99 VAL A CA 1
ATOM 775 C C . VAL A 1 99 ? 2.887 1.084 4.008 1 98.06 99 VAL A C 1
ATOM 777 O O . VAL A 1 99 ? 2.977 2.152 4.617 1 98.06 99 VAL A O 1
ATOM 780 N N . SER A 1 100 ? 1.954 0.192 4.23 1 98.19 100 SER A N 1
ATOM 781 C CA . SER A 1 100 ? 0.913 0.451 5.219 1 98.19 100 SER A CA 1
ATOM 782 C C . SER A 1 100 ? 1.5 0.574 6.621 1 98.19 100 SER A C 1
ATOM 784 O O . SER A 1 100 ? 1.108 1.454 7.387 1 98.19 100 SER A O 1
ATOM 786 N N . CYS A 1 101 ? 2.447 -0.236 6.922 1 97.88 101 CYS A N 1
ATOM 787 C CA . CYS A 1 101 ? 3.092 -0.181 8.227 1 97.88 101 CYS A CA 1
ATOM 788 C C . CYS A 1 101 ? 3.852 1.129 8.406 1 97.88 101 CYS A C 1
ATOM 790 O O . CYS A 1 101 ? 3.814 1.731 9.484 1 97.88 101 CYS A O 1
ATOM 792 N N . THR A 1 102 ? 4.531 1.524 7.379 1 98.12 102 THR A N 1
ATOM 793 C CA . THR A 1 102 ? 5.258 2.785 7.457 1 98.12 102 THR A CA 1
ATOM 794 C C . THR A 1 102 ? 4.301 3.949 7.691 1 98.12 102 THR A C 1
ATOM 796 O O . THR A 1 102 ? 4.551 4.805 8.539 1 98.12 102 THR A O 1
ATOM 799 N N . CYS A 1 103 ? 3.209 3.967 6.969 1 98.5 103 CYS A N 1
ATOM 800 C CA . CYS A 1 103 ? 2.191 4.996 7.148 1 98.5 103 CYS A CA 1
ATOM 801 C C . CYS A 1 103 ? 1.684 5.012 8.586 1 98.5 103 CYS A C 1
ATOM 803 O O . CYS A 1 103 ? 1.717 6.051 9.25 1 98.5 103 CYS A O 1
ATOM 805 N N . LEU A 1 104 ? 1.309 3.85 9.062 1 98.62 104 LEU A N 1
ATOM 806 C CA . LEU A 1 104 ? 0.767 3.734 10.414 1 98.62 104 LEU A CA 1
ATOM 807 C C . LEU A 1 104 ? 1.811 4.129 11.453 1 98.62 104 LEU A C 1
ATOM 809 O O . LEU A 1 104 ? 1.494 4.82 12.422 1 98.62 104 LEU A O 1
ATOM 813 N N . GLY A 1 105 ? 3.014 3.699 11.25 1 98.38 105 GLY A N 1
ATOM 814 C CA . GLY A 1 105 ? 4.086 4.07 12.164 1 98.38 105 GLY A CA 1
ATOM 815 C C . GLY A 1 105 ? 4.281 5.57 12.281 1 98.38 105 GLY A C 1
ATOM 816 O O . GLY A 1 105 ? 4.465 6.094 13.375 1 98.38 105 GLY A O 1
ATOM 817 N N . MET A 1 106 ? 4.184 6.266 11.172 1 98.38 106 MET A N 1
ATOM 818 C CA . MET A 1 106 ? 4.348 7.719 11.188 1 98.38 106 MET A CA 1
ATOM 819 C C . MET A 1 106 ? 3.16 8.391 11.867 1 98.38 106 MET A C 1
ATOM 821 O O . MET A 1 106 ? 3.336 9.32 12.656 1 98.38 106 MET A O 1
ATOM 825 N N . LEU A 1 107 ? 1.999 7.914 11.578 1 98.44 107 LEU A N 1
ATOM 826 C CA . LEU A 1 107 ? 0.802 8.469 12.203 1 98.44 107 LEU A CA 1
ATOM 827 C C . LEU A 1 107 ? 0.841 8.281 13.719 1 98.44 107 LEU A C 1
ATOM 829 O O . LEU A 1 107 ? 0.417 9.164 14.461 1 98.44 107 LEU A O 1
ATOM 833 N N . LEU A 1 108 ? 1.404 7.195 14.141 1 98.38 108 LEU A N 1
ATOM 834 C CA . LEU A 1 108 ? 1.442 6.848 15.555 1 98.38 108 LEU A CA 1
ATOM 835 C C . LEU A 1 108 ? 2.379 7.781 16.312 1 98.38 108 LEU A C 1
ATOM 837 O O . LEU A 1 108 ? 2.303 7.875 17.547 1 98.38 108 LEU A O 1
ATOM 841 N N . THR A 1 109 ? 3.248 8.492 15.625 1 96.94 109 THR A N 1
ATOM 842 C CA . THR A 1 109 ? 4.145 9.438 16.281 1 96.94 109 THR A CA 1
ATOM 843 C C . THR A 1 109 ? 3.453 10.773 16.5 1 96.94 109 THR A C 1
ATOM 845 O O . THR A 1 109 ? 4.016 11.68 17.125 1 96.94 109 THR A O 1
ATOM 848 N N . GLN A 1 110 ? 2.217 10.93 16.016 1 96.88 110 GLN A N 1
ATOM 849 C CA . GLN A 1 110 ? 1.502 12.203 16.062 1 96.88 110 GLN A CA 1
ATOM 850 C C . GLN A 1 110 ? 0.349 12.156 17.062 1 96.88 110 GLN A C 1
ATOM 852 O O . GLN A 1 110 ? -0.26 11.102 17.25 1 96.88 110 GLN A O 1
ATOM 857 N N . THR A 1 111 ? 0.084 13.289 17.641 1 96.44 111 THR A N 1
ATOM 858 C CA . THR A 1 111 ? -1.115 13.43 18.453 1 96.44 111 THR A CA 1
ATOM 859 C C . THR A 1 111 ? -2.291 13.922 17.625 1 96.44 111 THR A C 1
ATOM 861 O O . THR A 1 111 ? -3.436 13.531 17.859 1 96.44 111 THR A O 1
ATOM 864 N N . LYS A 1 112 ? -1.955 14.781 16.656 1 95.5 112 LYS A N 1
ATOM 865 C CA . LYS A 1 112 ? -2.902 15.312 15.672 1 95.5 112 LYS A CA 1
ATOM 866 C C . LYS A 1 112 ? -2.352 15.203 14.258 1 95.5 112 LYS A C 1
ATOM 868 O O . LYS A 1 112 ? -1.137 15.25 14.047 1 95.5 112 LYS A O 1
ATOM 873 N N . VAL A 1 113 ? -3.262 15.039 13.375 1 96.5 113 VAL A N 1
ATOM 874 C CA . VAL A 1 113 ? -2.869 14.953 11.977 1 96.5 113 VAL A CA 1
ATOM 875 C C . VAL A 1 113 ? -3.914 15.648 11.109 1 96.5 113 VAL A C 1
ATOM 877 O O . VAL A 1 113 ? -5.09 15.711 11.469 1 96.5 113 VAL A O 1
ATOM 880 N N . PRO A 1 114 ? -3.436 16.219 10 1 95.81 114 PRO A N 1
ATOM 881 C CA . PRO A 1 114 ? -4.488 16.594 9.047 1 95.81 114 PRO A CA 1
ATOM 882 C C . PRO A 1 114 ? -5.371 15.406 8.656 1 95.81 114 PRO A C 1
ATOM 884 O O . PRO A 1 114 ? -4.867 14.297 8.461 1 95.81 114 PRO A O 1
ATOM 887 N N . ARG A 1 115 ? -6.578 15.594 8.523 1 95.88 115 ARG A N 1
ATOM 888 C CA . ARG A 1 115 ? -7.547 14.523 8.281 1 95.88 115 ARG A CA 1
ATOM 889 C C . ARG A 1 115 ? -7.199 13.75 7.012 1 95.88 115 ARG A C 1
ATOM 891 O O . ARG A 1 115 ? -7.402 12.531 6.949 1 95.88 115 ARG A O 1
ATOM 898 N N . TRP A 1 116 ? -6.672 14.445 6.027 1 97.38 116 TRP A N 1
ATOM 899 C CA . TRP A 1 116 ? -6.355 13.789 4.766 1 97.38 116 TRP A CA 1
ATOM 900 C C . TRP A 1 116 ? -5.297 12.711 4.969 1 97.38 116 TRP A C 1
ATOM 902 O O . TRP A 1 116 ? -5.199 11.766 4.176 1 97.38 116 TRP A O 1
ATOM 912 N N . ALA A 1 117 ? -4.48 12.781 5.988 1 98.06 117 ALA A N 1
ATOM 913 C CA . ALA A 1 117 ? -3.441 11.789 6.242 1 98.06 117 ALA A CA 1
ATOM 914 C C . ALA A 1 117 ? -4.051 10.43 6.594 1 98.06 117 ALA A C 1
ATOM 916 O O . ALA A 1 117 ? -3.451 9.391 6.328 1 98.06 117 ALA A O 1
ATOM 917 N N . MET A 1 118 ? -5.242 10.438 7.082 1 98.12 118 MET A N 1
ATOM 918 C CA . MET A 1 118 ? -5.918 9.195 7.473 1 98.12 118 MET A CA 1
ATOM 919 C C . MET A 1 118 ? -6.539 8.516 6.262 1 98.12 118 MET A C 1
ATOM 921 O O . MET A 1 118 ? -6.957 7.359 6.34 1 98.12 118 MET A O 1
ATOM 925 N N . MET A 1 119 ? -6.559 9.18 5.105 1 98.12 119 MET A N 1
ATOM 926 C CA . MET A 1 119 ? -7.156 8.602 3.906 1 98.12 119 MET A CA 1
ATOM 927 C C . MET A 1 119 ? -6.352 7.395 3.428 1 98.12 119 MET A C 1
ATOM 929 O O . MET A 1 119 ? -6.906 6.469 2.834 1 98.12 119 MET A O 1
ATOM 933 N N . THR A 1 120 ? -5.07 7.387 3.74 1 98.38 120 THR A N 1
ATOM 934 C CA . THR A 1 120 ? -4.223 6.281 3.311 1 98.38 120 THR A CA 1
ATOM 935 C C . THR A 1 120 ? -4.598 4.996 4.043 1 98.38 120 THR A C 1
ATOM 937 O O . THR A 1 120 ? -4.973 4.004 3.412 1 98.38 120 THR A O 1
ATOM 940 N N . PRO A 1 121 ? -4.605 5.008 5.367 1 98.19 121 PRO A N 1
ATOM 941 C CA . PRO A 1 121 ? -5.027 3.766 6.016 1 98.19 121 PRO A CA 1
ATOM 942 C C . PRO A 1 121 ? -6.5 3.447 5.781 1 98.19 121 PRO A C 1
ATOM 944 O O . PRO A 1 121 ? -6.883 2.273 5.73 1 98.19 121 PRO A O 1
ATOM 947 N N . ILE A 1 122 ? -7.371 4.402 5.598 1 98.06 122 ILE A N 1
ATOM 948 C CA . ILE A 1 122 ? -8.781 4.148 5.324 1 98.06 122 ILE A CA 1
ATOM 949 C C . ILE A 1 122 ? -8.93 3.496 3.949 1 98.06 122 ILE A C 1
ATOM 951 O O . ILE A 1 122 ? -9.758 2.602 3.768 1 98.06 122 ILE A O 1
ATOM 955 N N . SER A 1 123 ? -8.117 3.938 2.994 1 98.31 123 SER A N 1
ATOM 956 C CA . SER A 1 123 ? -8.148 3.311 1.677 1 98.31 123 SER A CA 1
ATOM 957 C C . SER A 1 123 ? -7.691 1.858 1.744 1 98.31 123 SER A C 1
ATOM 959 O O . SER A 1 123 ? -8.211 1.004 1.024 1 98.31 123 SER A O 1
ATOM 961 N N . GLN A 1 124 ? -6.668 1.578 2.541 1 98.19 124 GLN A N 1
ATOM 962 C CA . GLN A 1 124 ? -6.211 0.211 2.766 1 98.19 124 GLN A CA 1
ATOM 963 C C . GLN A 1 124 ? -7.336 -0.661 3.316 1 98.19 124 GLN A C 1
ATOM 965 O O . GLN A 1 124 ? -7.57 -1.767 2.822 1 98.19 124 GLN A O 1
ATOM 970 N N . LEU A 1 125 ? -8.055 -0.142 4.25 1 98.19 125 LEU A N 1
ATOM 971 C CA . LEU A 1 125 ? -9.156 -0.88 4.859 1 98.19 125 LEU A CA 1
ATOM 972 C C . LEU A 1 125 ? -10.305 -1.058 3.873 1 98.19 125 LEU A C 1
ATOM 974 O O . LEU A 1 125 ? -10.953 -2.107 3.848 1 98.19 125 LEU A O 1
ATOM 978 N N . ALA A 1 126 ? -10.586 -0.056 3.074 1 98.19 126 ALA A N 1
ATOM 979 C CA . ALA A 1 12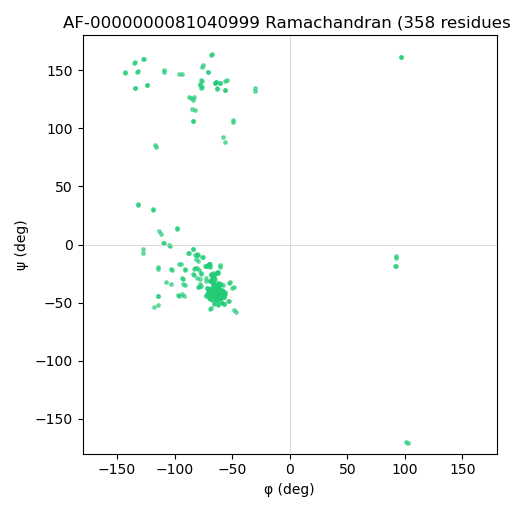6 ? -11.633 -0.141 2.064 1 98.19 126 ALA A CA 1
ATOM 980 C C . ALA A 1 126 ? -11.352 -1.26 1.066 1 98.19 126 ALA A C 1
ATOM 982 O O . ALA A 1 126 ? -12.25 -2.023 0.705 1 98.19 126 ALA A O 1
ATOM 983 N N . TRP A 1 127 ? -10.125 -1.364 0.623 1 98.19 127 TRP A N 1
ATOM 984 C CA . TRP A 1 127 ? -9.773 -2.426 -0.317 1 98.19 127 TRP A CA 1
ATOM 985 C C . TRP A 1 127 ? -9.844 -3.793 0.357 1 98.19 127 TRP A C 1
ATOM 987 O O . TRP A 1 127 ? -10.281 -4.77 -0.253 1 98.19 127 TRP A O 1
ATOM 997 N N . ASN A 1 128 ? -9.398 -3.832 1.625 1 97.62 128 ASN A N 1
ATOM 998 C CA . ASN A 1 128 ? -9.484 -5.086 2.365 1 97.62 128 ASN A CA 1
ATOM 999 C C . ASN A 1 128 ? -10.93 -5.566 2.492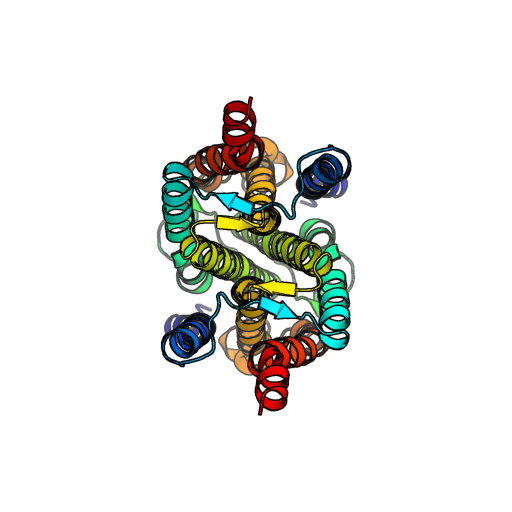 1 97.62 128 ASN A C 1
ATOM 1001 O O . ASN A 1 128 ? -11.203 -6.766 2.381 1 97.62 128 ASN A O 1
ATOM 1005 N N . LEU A 1 129 ? -11.812 -4.699 2.736 1 97.5 129 LEU A N 1
ATOM 1006 C CA . LEU A 1 129 ? -13.219 -5.07 2.793 1 97.5 129 LEU A CA 1
ATOM 1007 C C . LEU A 1 129 ? -13.68 -5.672 1.469 1 97.5 129 LEU A C 1
ATOM 1009 O O . LEU A 1 129 ? -14.367 -6.695 1.451 1 97.5 129 LEU A O 1
ATOM 1013 N N . LYS A 1 130 ? -13.273 -5.035 0.394 1 97.44 130 LYS A N 1
ATOM 1014 C CA . LYS A 1 130 ? -13.547 -5.59 -0.928 1 97.44 130 LYS A CA 1
ATOM 1015 C C . LYS A 1 130 ? -12.984 -7.004 -1.06 1 97.44 130 LYS A C 1
ATOM 1017 O O . LYS A 1 130 ? -13.648 -7.898 -1.582 1 97.44 130 LYS A O 1
ATOM 1022 N N . ASN A 1 131 ? -11.781 -7.234 -0.575 1 97.25 131 ASN A N 1
ATOM 1023 C CA . ASN A 1 131 ? -11.148 -8.547 -0.633 1 97.25 131 ASN A CA 1
ATOM 1024 C C . ASN A 1 131 ? -11.938 -9.586 0.155 1 97.25 131 ASN A C 1
ATOM 1026 O O . ASN A 1 131 ? -12.086 -10.727 -0.288 1 97.25 131 ASN A O 1
ATOM 1030 N N . HIS A 1 132 ? -12.453 -9.234 1.297 1 97.06 132 HIS A N 1
ATOM 1031 C CA . HIS A 1 132 ? -13.234 -10.172 2.1 1 97.06 132 HIS A CA 1
ATOM 1032 C C . HIS A 1 132 ? -14.484 -10.617 1.36 1 97.06 132 HIS A C 1
ATOM 1034 O O . HIS A 1 132 ? -14.867 -11.789 1.425 1 97.06 132 HIS A O 1
ATOM 1040 N N . VAL A 1 133 ? -15.07 -9.68 0.668 1 96.19 133 VAL A N 1
ATOM 1041 C CA . VAL A 1 133 ? -16.234 -10.016 -0.139 1 96.19 133 VAL A CA 1
ATOM 1042 C C . VAL A 1 133 ? -15.844 -11.016 -1.22 1 96.19 133 VAL A C 1
ATOM 1044 O O . VAL A 1 133 ? -16.516 -12.039 -1.396 1 96.19 133 VAL A O 1
ATOM 1047 N N . ALA A 1 134 ? -14.695 -10.844 -1.842 1 94.75 134 ALA A N 1
ATOM 1048 C CA . ALA A 1 134 ? -14.219 -11.703 -2.92 1 94.75 134 ALA A CA 1
ATOM 1049 C C . ALA A 1 134 ? -13.789 -13.062 -2.381 1 94.75 134 ALA A C 1
ATOM 1051 O O . ALA A 1 134 ? -14.156 -14.102 -2.934 1 94.75 134 ALA A O 1
ATOM 1052 N N . TRP A 1 135 ? -13.07 -13.031 -1.266 1 93.75 135 TRP A N 1
ATOM 1053 C CA . TRP A 1 135 ? -12.398 -14.219 -0.76 1 93.75 135 TRP A CA 1
ATOM 1054 C C . TRP A 1 135 ? -13.391 -15.141 -0.054 1 93.75 135 TRP A C 1
ATOM 1056 O O . TRP A 1 135 ? -13.211 -16.359 -0.041 1 93.75 135 TRP A O 1
ATOM 1066 N N . TYR A 1 136 ? -14.359 -14.57 0.589 1 93.69 136 TYR A N 1
ATOM 1067 C CA . TYR A 1 136 ? -15.211 -15.406 1.429 1 93.69 136 TYR A CA 1
ATOM 1068 C C . TYR A 1 136 ? -16.656 -15.391 0.932 1 93.69 136 TYR A C 1
ATOM 1070 O O . TYR A 1 136 ? -17.203 -16.438 0.594 1 93.69 136 TYR A O 1
ATOM 1078 N N . PHE A 1 137 ? -17.219 -14.281 0.777 1 93.62 137 PHE A N 1
ATOM 1079 C CA . PHE A 1 137 ? -18.641 -14.18 0.521 1 93.62 137 PHE A CA 1
ATOM 1080 C C . PHE A 1 137 ? -18.953 -14.5 -0.936 1 93.62 137 PHE A C 1
ATOM 1082 O O . PHE A 1 137 ? -20.031 -15 -1.249 1 93.62 137 PHE A O 1
ATOM 1089 N N . MET A 1 138 ? -18.016 -14.234 -1.851 1 93.25 138 MET A N 1
ATOM 1090 C CA . MET A 1 138 ? -18.234 -14.5 -3.271 1 93.25 138 MET A CA 1
ATOM 1091 C C . MET A 1 138 ? -17.219 -15.5 -3.801 1 93.25 138 MET A C 1
ATOM 1093 O O . MET A 1 138 ? -16.797 -15.414 -4.953 1 93.25 138 MET A O 1
ATOM 1097 N N . SER A 1 139 ? -16.781 -16.375 -2.934 1 90.25 139 SER A N 1
ATOM 1098 C CA . SER A 1 139 ? -15.711 -17.312 -3.246 1 90.25 139 SER A CA 1
ATOM 1099 C C . SER A 1 139 ? -16.094 -18.219 -4.41 1 90.25 139 SER A C 1
ATOM 1101 O O . SER A 1 139 ? -15.242 -18.609 -5.211 1 90.25 139 SER A O 1
ATOM 1103 N N . GLY A 1 140 ? -17.328 -18.594 -4.551 1 87.69 140 GLY A N 1
ATOM 1104 C CA . GLY A 1 140 ? -17.781 -19.422 -5.656 1 87.69 140 GLY A CA 1
ATOM 1105 C C . GLY A 1 140 ? -17.562 -18.781 -7.012 1 87.69 140 GLY A C 1
ATOM 1106 O O . GLY A 1 140 ? -17.453 -19.484 -8.023 1 87.69 140 GLY A O 1
ATOM 1107 N N . THR A 1 141 ? -17.391 -17.5 -6.945 1 87.12 141 THR A N 1
ATOM 1108 C CA . THR A 1 141 ? -17.219 -16.75 -8.188 1 87.12 141 THR A CA 1
ATOM 1109 C C . THR A 1 141 ? -15.766 -16.375 -8.406 1 87.12 141 THR A C 1
ATOM 1111 O O . THR A 1 141 ? -15.297 -16.328 -9.547 1 87.12 141 THR A O 1
ATOM 1114 N N . PHE A 1 142 ? -15.078 -16.125 -7.363 1 88.12 142 PHE A N 1
ATOM 1115 C CA . PHE A 1 142 ? -13.789 -15.477 -7.523 1 88.12 142 PHE A CA 1
ATOM 1116 C C . PHE A 1 142 ? -12.656 -16.391 -7.098 1 88.12 142 PHE A C 1
ATOM 1118 O O . PHE A 1 142 ? -11.664 -16.547 -7.816 1 88.12 142 PHE A O 1
ATOM 1125 N N . ALA A 1 143 ? -12.773 -17.062 -6.008 1 86.19 143 ALA A N 1
ATOM 1126 C CA . ALA A 1 143 ? -11.672 -17.859 -5.461 1 86.19 143 ALA A CA 1
ATOM 1127 C C . ALA A 1 143 ? -11.609 -19.234 -6.121 1 86.19 143 ALA A C 1
ATOM 1129 O O . ALA A 1 143 ? -12.57 -20 -6.066 1 86.19 143 ALA A O 1
ATOM 1130 N N . PRO A 1 144 ? -10.531 -19.609 -6.629 1 85.25 144 PRO A N 1
ATOM 1131 C CA . PRO A 1 144 ? -10.43 -20.812 -7.457 1 85.25 144 PRO A CA 1
ATOM 1132 C C . PRO A 1 144 ? -10.695 -22.094 -6.672 1 85.25 144 PRO A C 1
ATOM 1134 O O . PRO A 1 144 ? -11.172 -23.078 -7.238 1 85.25 144 PRO A O 1
ATOM 1137 N N . GLU A 1 145 ? -10.359 -22.078 -5.379 1 87.12 145 GLU A N 1
ATOM 1138 C CA . GLU A 1 145 ? -10.445 -23.328 -4.613 1 87.12 145 GLU A CA 1
ATOM 1139 C C . GLU A 1 145 ? -11.531 -23.234 -3.547 1 87.12 145 GLU A C 1
ATOM 1141 O O . GLU A 1 145 ? -11.609 -24.094 -2.664 1 87.12 145 GLU A O 1
ATOM 1146 N N . GLY A 1 146 ? -12.336 -22.266 -3.592 1 88.56 146 GLY A N 1
ATOM 1147 C CA . GLY A 1 146 ? -13.328 -22.031 -2.557 1 88.56 146 GLY A CA 1
ATOM 1148 C C . GLY A 1 146 ? -12.93 -20.953 -1.571 1 88.56 146 GLY A C 1
ATOM 1149 O O . GLY A 1 146 ? -11.953 -20.234 -1.792 1 88.56 146 GLY A O 1
ATOM 1150 N N . PRO A 1 147 ? -13.727 -20.891 -0.538 1 89.81 147 PRO A N 1
ATOM 1151 C CA . PRO A 1 147 ? -13.484 -19.781 0.392 1 89.81 147 PRO A CA 1
ATOM 1152 C C . PRO A 1 147 ? -12.125 -19.875 1.074 1 89.81 147 PRO A C 1
ATOM 1154 O O . PRO A 1 147 ? -11.688 -20.969 1.452 1 89.81 147 PRO A O 1
ATOM 1157 N N . LEU A 1 148 ? -11.469 -18.734 1.209 1 89.94 148 LEU A N 1
ATOM 1158 C CA . LEU A 1 148 ? -10.227 -18.625 1.966 1 89.94 148 LEU A CA 1
ATOM 1159 C C . LEU A 1 148 ? -10.508 -18.484 3.459 1 89.94 148 LEU A C 1
ATOM 1161 O O . LEU A 1 148 ? -11.016 -17.453 3.908 1 89.94 148 LEU A O 1
ATOM 1165 N N . LEU A 1 149 ? -10.078 -19.469 4.191 1 88.56 149 LEU A N 1
ATOM 1166 C CA . LEU A 1 149 ? -10.305 -19.406 5.633 1 88.56 149 LEU A CA 1
ATOM 1167 C C . LEU A 1 149 ? -9.602 -18.203 6.25 1 88.56 149 LEU A C 1
ATOM 1169 O O . LEU A 1 149 ? -10.094 -17.625 7.211 1 88.56 149 LEU A O 1
ATOM 1173 N N . PHE A 1 150 ? -8.516 -17.859 5.727 1 90.06 150 PHE A N 1
ATOM 1174 C CA . PHE A 1 150 ? -7.758 -16.688 6.164 1 90.06 150 PHE A CA 1
ATOM 1175 C C . PHE A 1 150 ? -8.648 -15.445 6.199 1 90.06 150 PHE A C 1
ATOM 1177 O O . PHE A 1 150 ? -8.453 -14.562 7.035 1 90.06 150 PHE A O 1
ATOM 1184 N N . ALA A 1 151 ? -9.625 -15.359 5.309 1 93.31 151 ALA A N 1
ATOM 1185 C CA . ALA A 1 151 ? -10.484 -14.188 5.203 1 93.31 151 ALA A CA 1
ATOM 1186 C C . ALA A 1 151 ? -11.266 -13.961 6.496 1 93.31 151 ALA A C 1
ATOM 1188 O O . ALA A 1 151 ? -11.445 -12.812 6.926 1 93.31 151 ALA A O 1
ATOM 1189 N N . LEU A 1 152 ? -11.633 -15.031 7.137 1 93.69 152 LEU A N 1
ATOM 1190 C CA . LEU A 1 152 ? -12.391 -14.906 8.375 1 93.69 152 LEU A CA 1
ATOM 1191 C C . LEU A 1 152 ? -11.516 -14.352 9.492 1 93.69 152 LEU A C 1
ATOM 1193 O O . LEU A 1 152 ? -11.945 -13.477 10.242 1 93.69 152 LEU A O 1
ATOM 1197 N N . LEU A 1 153 ? -10.344 -14.883 9.578 1 92.31 153 LEU A N 1
ATOM 1198 C CA . LEU A 1 153 ? -9.406 -14.406 10.586 1 92.31 153 LEU A CA 1
ATOM 1199 C C . LEU A 1 153 ? -9.047 -12.945 10.344 1 92.31 153 LEU A C 1
ATOM 1201 O O . LEU A 1 153 ? -8.992 -12.148 11.289 1 92.31 153 LEU A O 1
ATOM 1205 N N . ASP A 1 154 ? -8.859 -12.609 9.117 1 95.25 154 ASP A N 1
ATOM 1206 C CA . ASP A 1 154 ? -8.531 -11.234 8.734 1 95.25 154 ASP A CA 1
ATOM 1207 C C . ASP A 1 154 ? -9.695 -10.289 9.047 1 95.25 154 ASP A C 1
ATOM 1209 O O . ASP A 1 154 ? -9.484 -9.188 9.547 1 95.25 154 ASP A O 1
ATOM 1213 N N . MET A 1 155 ? -10.898 -10.773 8.852 1 97.25 155 MET A N 1
ATOM 1214 C CA . MET A 1 155 ? -12.086 -9.977 9.141 1 97.25 155 MET A CA 1
ATOM 1215 C C . MET A 1 155 ? -12.172 -9.641 10.625 1 97.25 155 MET A C 1
ATOM 1217 O O . MET A 1 155 ? -12.547 -8.531 10.992 1 97.25 155 MET A O 1
ATOM 1221 N N . ALA A 1 156 ? -11.836 -10.562 11.43 1 97.25 156 ALA A N 1
ATOM 1222 C CA . ALA A 1 156 ? -11.93 -10.391 12.875 1 97.25 156 ALA A CA 1
ATOM 1223 C C . ALA A 1 156 ? -11.008 -9.273 13.352 1 97.25 156 ALA A C 1
ATOM 1225 O O . ALA A 1 156 ? -11.281 -8.633 14.375 1 97.25 156 ALA A O 1
ATOM 1226 N N . VAL A 1 157 ? -9.961 -8.992 12.586 1 97.06 157 VAL A N 1
ATOM 1227 C CA . VAL A 1 157 ? -9 -7.953 12.945 1 97.06 157 VAL A CA 1
ATOM 1228 C C . VAL A 1 157 ? -9.352 -6.652 12.227 1 97.06 157 VAL A C 1
ATOM 1230 O O . VAL A 1 157 ? -9.438 -5.594 12.852 1 97.06 157 VAL A O 1
ATOM 1233 N N . ILE A 1 158 ? -9.672 -6.707 10.977 1 98.25 158 ILE A N 1
ATOM 1234 C CA . ILE A 1 158 ? -9.781 -5.555 10.086 1 98.25 158 ILE A CA 1
ATOM 1235 C C . ILE A 1 158 ? -11.109 -4.848 10.312 1 98.25 158 ILE A C 1
ATOM 1237 O O . ILE A 1 158 ? -11.18 -3.615 10.312 1 98.25 158 ILE A O 1
ATOM 1241 N N . TRP A 1 159 ? -12.18 -5.559 10.586 1 98.5 159 TRP A N 1
ATOM 1242 C CA . TRP A 1 159 ? -13.5 -4.941 10.656 1 98.5 159 TRP A CA 1
ATOM 1243 C C . TRP A 1 159 ? -13.625 -4.047 11.883 1 98.5 159 TRP A C 1
ATOM 1245 O O . TRP A 1 159 ? -14.086 -2.908 11.789 1 98.5 159 TRP A O 1
ATOM 1255 N N . PRO A 1 160 ? -13.195 -4.523 13.062 1 98.56 160 PRO A N 1
ATOM 1256 C CA . PRO A 1 160 ? -13.203 -3.615 14.211 1 98.56 160 PRO A CA 1
ATOM 1257 C C . PRO A 1 160 ? -12.32 -2.389 14.008 1 98.56 160 PRO A C 1
ATOM 1259 O O . PRO A 1 160 ? -12.711 -1.275 14.375 1 98.56 160 PRO A O 1
ATOM 1262 N N . ILE A 1 161 ? -11.18 -2.543 13.414 1 98.62 161 ILE A N 1
ATOM 1263 C CA . ILE A 1 161 ? -10.281 -1.432 13.133 1 98.62 161 ILE A CA 1
ATOM 1264 C C . ILE A 1 161 ? -10.961 -0.446 12.188 1 98.62 161 ILE A C 1
ATOM 1266 O O . ILE A 1 161 ? -10.883 0.769 12.383 1 98.62 161 ILE A O 1
ATOM 1270 N N . THR A 1 162 ? -11.625 -0.963 11.188 1 98.44 162 THR A N 1
ATOM 1271 C CA . THR A 1 162 ? -12.352 -0.134 10.234 1 98.44 162 THR A CA 1
ATOM 1272 C C . THR A 1 162 ? -13.414 0.707 10.938 1 98.44 162 THR A C 1
ATOM 1274 O O . THR A 1 162 ? -13.562 1.896 10.648 1 98.44 162 THR A O 1
ATOM 1277 N N . ALA A 1 163 ? -14.086 0.106 11.867 1 98.31 163 ALA A N 1
ATOM 1278 C CA . ALA A 1 163 ? -15.109 0.819 12.617 1 98.31 163 ALA A CA 1
ATOM 1279 C C . ALA A 1 163 ? -14.508 1.96 13.43 1 98.31 163 ALA A C 1
ATOM 1281 O O . ALA A 1 163 ? -15.039 3.072 13.445 1 98.31 163 ALA A O 1
ATOM 1282 N N . VAL A 1 164 ? -13.406 1.715 14.039 1 98.31 164 VAL A N 1
ATOM 1283 C CA . VAL A 1 164 ? -12.75 2.711 14.875 1 98.31 164 VAL A CA 1
ATOM 1284 C C . VAL A 1 164 ? -12.234 3.859 14.008 1 98.31 164 VAL A C 1
ATOM 1286 O O . VAL A 1 164 ? -12.461 5.031 14.32 1 98.31 164 VAL A O 1
ATOM 1289 N N . TYR A 1 165 ? -11.547 3.551 12.883 1 97.88 165 TYR A N 1
ATOM 1290 C CA . TYR A 1 165 ? -11.039 4.578 11.984 1 97.88 165 TYR A CA 1
ATOM 1291 C C . TYR A 1 165 ? -12.172 5.422 11.414 1 97.88 165 TYR A C 1
ATOM 1293 O O . TYR A 1 165 ? -12.094 6.652 11.398 1 97.88 165 TYR A O 1
ATOM 1301 N N . GLY A 1 166 ? -13.227 4.691 10.977 1 96 166 GLY A N 1
ATOM 1302 C CA . GLY A 1 166 ? -14.359 5.383 10.391 1 96 166 GLY A CA 1
ATOM 1303 C C . GLY A 1 166 ? -15.055 6.324 11.359 1 96 166 GLY A C 1
ATOM 1304 O O . GLY A 1 166 ? -15.367 7.465 11.008 1 96 166 GLY A O 1
ATOM 1305 N N . TYR A 1 167 ? -15.219 5.84 12.484 1 95.38 167 TYR A N 1
ATOM 1306 C CA . TYR A 1 167 ? -15.891 6.641 13.5 1 95.38 167 TYR A CA 1
ATOM 1307 C C . TYR A 1 167 ? -15.094 7.902 13.812 1 95.38 167 TYR A C 1
ATOM 1309 O O . TYR A 1 167 ? -15.633 9.008 13.758 1 95.38 167 TYR A O 1
ATOM 1317 N N . ASN A 1 168 ? -13.867 7.73 14.102 1 94.81 168 ASN A N 1
ATOM 1318 C CA . ASN A 1 168 ? -13.039 8.883 14.438 1 94.81 168 ASN A CA 1
ATOM 1319 C C . ASN A 1 168 ? -12.914 9.844 13.258 1 94.81 168 ASN A C 1
ATOM 1321 O O . ASN A 1 168 ? -12.93 11.062 13.445 1 94.81 168 ASN A O 1
ATOM 1325 N N . PHE A 1 169 ? -12.836 9.328 12.086 1 94.56 169 PHE A N 1
ATOM 1326 C CA . PHE A 1 169 ? -12.672 10.125 10.875 1 94.56 169 PHE A CA 1
ATOM 1327 C C . PHE A 1 169 ? -13.883 11.016 10.648 1 94.56 169 PHE A C 1
ATOM 1329 O O . PHE A 1 169 ? -13.75 12.18 10.281 1 94.56 169 PHE A O 1
ATOM 1336 N N . LEU A 1 170 ? -14.992 10.492 10.969 1 90.88 170 LEU A N 1
ATOM 1337 C CA . LEU A 1 170 ? -16.234 11.188 10.664 1 90.88 170 LEU A CA 1
ATOM 1338 C C . LEU A 1 170 ? -16.656 12.078 11.828 1 90.88 170 LEU A C 1
ATOM 1340 O O . LEU A 1 170 ? -17.281 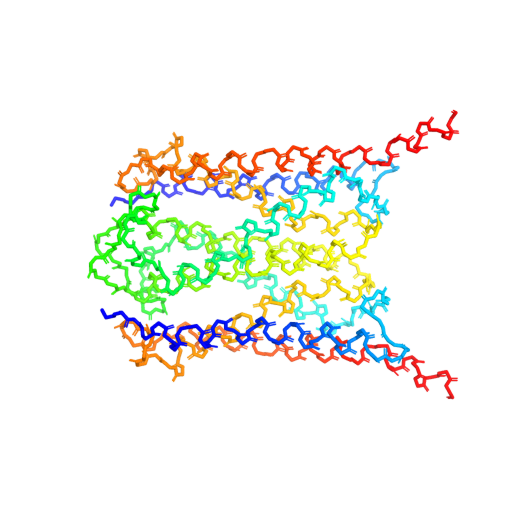13.117 11.625 1 90.88 170 LEU A O 1
ATOM 1344 N N . TYR A 1 171 ? -16.156 11.773 13.109 1 85.25 171 TYR A N 1
ATOM 1345 C CA . TYR A 1 171 ? -16.766 12.453 14.242 1 85.25 171 TYR A CA 1
ATOM 1346 C C . TYR A 1 171 ? -15.711 13.117 15.117 1 85.25 171 TYR A C 1
ATOM 1348 O O . TYR A 1 171 ? -16.047 13.781 16.109 1 85.25 171 TYR A O 1
ATOM 1356 N N . ALA A 1 172 ? -14.453 12.992 14.977 1 74.62 172 ALA A N 1
ATOM 1357 C CA . ALA A 1 172 ? -13.414 13.562 15.836 1 74.62 172 ALA A CA 1
ATOM 1358 C C . ALA A 1 172 ? -13.695 15.031 16.141 1 74.62 172 ALA A C 1
ATOM 1360 O O . ALA A 1 172 ? -13.508 15.484 17.266 1 74.62 172 ALA A O 1
ATOM 1361 N N . ASP A 1 173 ? -13.828 15.938 15.234 1 66.19 173 ASP A N 1
ATOM 1362 C CA . ASP A 1 173 ? -13.93 17.375 15.508 1 66.19 173 ASP A CA 1
ATOM 1363 C C . ASP A 1 173 ? -15.352 17.75 15.906 1 66.19 173 ASP A C 1
ATOM 1365 O O . ASP A 1 173 ? -15.609 18.891 16.281 1 66.19 173 ASP A O 1
ATOM 1369 N N . LYS A 1 174 ? -16.219 16.938 15.727 1 58.56 174 LYS A N 1
ATOM 1370 C CA . LYS A 1 174 ? -17.578 17.344 16.062 1 58.56 174 LYS A CA 1
ATOM 1371 C C . LYS A 1 174 ? -17.75 17.516 17.578 1 58.56 174 LYS A C 1
ATOM 1373 O O . LYS A 1 174 ? -18.625 18.234 18.031 1 58.56 174 LYS A O 1
ATOM 1378 N N . LYS A 1 175 ? -16.984 16.875 18.234 1 54.5 175 LYS A N 1
ATOM 1379 C CA . LYS A 1 175 ? -17.125 17.109 19.672 1 54.5 175 LYS A CA 1
ATOM 1380 C C . LYS A 1 175 ? -16.703 18.531 20.031 1 54.5 175 LYS A C 1
ATOM 1382 O O . LYS A 1 175 ? -17.297 19.141 20.938 1 54.5 175 LYS A O 1
ATOM 1387 N N . ASP A 1 176 ? -15.633 18.953 19.359 1 50.25 176 ASP A N 1
ATOM 1388 C CA . ASP A 1 176 ? -15.266 20.312 19.75 1 50.25 176 ASP A CA 1
ATOM 1389 C C . ASP A 1 176 ? -16.266 21.344 19.203 1 50.25 176 ASP A C 1
ATOM 1391 O O . ASP A 1 176 ? -16.406 22.422 19.766 1 50.25 176 ASP A O 1
ATOM 1395 N N . LEU A 1 177 ? -16.828 20.969 18.109 1 50.25 177 LEU A N 1
ATOM 1396 C CA . LEU A 1 177 ? -17.844 21.891 17.609 1 50.25 177 LEU A CA 1
ATOM 1397 C C . LEU A 1 177 ? -19 22 18.594 1 50.25 177 LEU A C 1
ATOM 1399 O O . LEU A 1 177 ? -19.578 23.078 18.766 1 50.25 177 LEU A O 1
ATOM 1403 N N . ASN A 1 178 ? -19.312 20.922 19.109 1 47.78 178 ASN A N 1
ATOM 1404 C CA . ASN A 1 178 ? -20.422 21.016 20.047 1 47.78 178 ASN A CA 1
ATOM 1405 C C . ASN A 1 178 ? -20.016 21.688 21.344 1 47.78 178 ASN A C 1
ATOM 1407 O O . ASN A 1 178 ? -20.875 22.078 22.141 1 47.78 178 ASN A O 1
ATOM 1411 N N . LYS A 1 179 ? -18.781 21.781 21.656 1 47.69 179 LYS A N 1
ATOM 1412 C CA . LYS A 1 179 ? -18.422 22.5 22.875 1 47.69 179 LYS A CA 1
ATOM 1413 C C . LYS A 1 179 ? -18.375 24 22.625 1 47.69 179 LYS A C 1
ATOM 1415 O O . LYS A 1 179 ? -18.281 24.797 23.562 1 47.69 179 LYS A O 1
ATOM 1420 N N . LYS A 1 180 ? -18.25 24.422 21.484 1 47.12 180 LYS A N 1
ATOM 1421 C CA . LYS A 1 180 ? -18.203 25.859 21.234 1 47.12 180 LYS A CA 1
ATOM 1422 C C . LYS A 1 180 ? -19.609 26.469 21.219 1 47.12 180 LYS A C 1
ATOM 1424 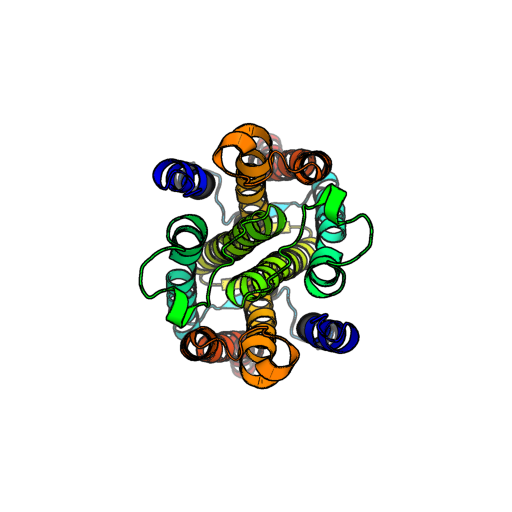O O . LYS A 1 180 ? -19.766 27.688 21.172 1 47.12 180 LYS A O 1
ATOM 1429 N N . GLU A 1 181 ? -20.609 25.656 21.266 1 44.22 181 GLU A N 1
ATOM 1430 C CA . GLU A 1 181 ? -21.938 26.25 21.469 1 44.22 181 GLU A CA 1
ATOM 1431 C C . GLU A 1 181 ? -22.375 26.156 22.922 1 44.22 181 GLU A C 1
ATOM 1433 O O . GLU A 1 181 ? -22.172 25.109 23.562 1 44.22 181 GLU A O 1
ATOM 1438 N N . MET B 1 1 ? 11.547 -24.672 -6.633 1 40.09 1 MET B N 1
ATOM 1439 C CA . MET B 1 1 ? 12.852 -24.094 -6.316 1 40.09 1 MET B CA 1
ATOM 1440 C C . MET B 1 1 ? 12.742 -23.109 -5.164 1 40.09 1 MET B C 1
ATOM 1442 O O . MET B 1 1 ? 11.938 -22.172 -5.215 1 40.09 1 MET B O 1
ATOM 1446 N N . GLN B 1 2 ? 12.938 -23.531 -3.932 1 51.28 2 GLN B N 1
ATOM 1447 C CA . GLN B 1 2 ? 12.906 -22.781 -2.678 1 51.28 2 GLN B CA 1
ATOM 1448 C C . GLN B 1 2 ? 13.875 -21.609 -2.711 1 51.28 2 GLN B C 1
ATOM 1450 O O . GLN B 1 2 ? 15.07 -21.797 -2.957 1 51.28 2 GLN B O 1
ATOM 1455 N N . PHE B 1 3 ? 13.477 -20.422 -3.178 1 59.84 3 PHE B N 1
ATOM 1456 C CA . PHE B 1 3 ? 14.352 -19.281 -2.959 1 59.84 3 PHE B CA 1
ATOM 1457 C C 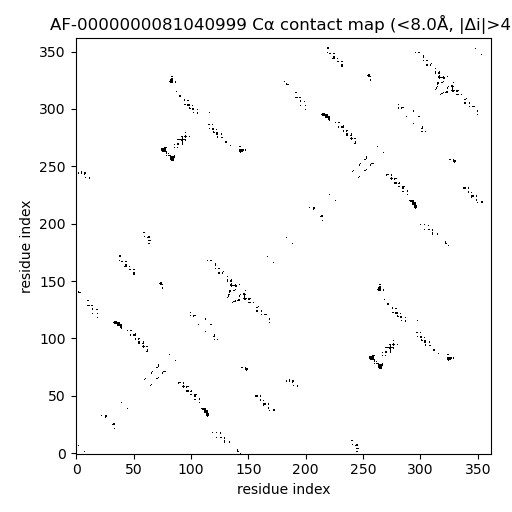. PHE B 1 3 ? 15.156 -19.453 -1.675 1 59.84 3 PHE B C 1
ATOM 1459 O O . PHE B 1 3 ? 14.719 -20.141 -0.753 1 59.84 3 PHE B O 1
ATOM 1466 N N . SER B 1 4 ? 16.453 -19.219 -1.757 1 81.69 4 SER B N 1
ATOM 1467 C CA . SER B 1 4 ? 17.203 -19.188 -0.505 1 81.69 4 SER B CA 1
ATOM 1468 C C . SER B 1 4 ? 16.516 -18.297 0.526 1 81.69 4 SER B C 1
ATOM 1470 O O . SER B 1 4 ? 16.438 -17.078 0.344 1 81.69 4 SER B O 1
ATOM 1472 N N . ARG B 1 5 ? 15.914 -18.953 1.466 1 87.69 5 ARG B N 1
ATOM 1473 C CA . ARG B 1 5 ? 15.203 -18.25 2.521 1 87.69 5 ARG B CA 1
ATOM 1474 C C . ARG B 1 5 ? 16.062 -17.141 3.117 1 87.69 5 ARG B C 1
ATOM 1476 O O . ARG B 1 5 ? 15.586 -16.016 3.316 1 87.69 5 ARG B O 1
ATOM 1483 N N . LEU B 1 6 ? 17.281 -17.469 3.189 1 91.31 6 LEU B N 1
ATOM 1484 C CA . LEU B 1 6 ? 18.188 -16.484 3.756 1 91.31 6 LEU B CA 1
ATOM 1485 C C . LEU B 1 6 ? 18.359 -15.305 2.811 1 91.31 6 LEU B C 1
ATOM 1487 O O . LEU B 1 6 ? 18.375 -14.148 3.248 1 91.31 6 LEU B O 1
ATOM 1491 N N . ALA B 1 7 ? 18.531 -15.562 1.536 1 91.81 7 ALA B N 1
ATOM 1492 C CA . ALA B 1 7 ? 18.672 -14.492 0.547 1 91.81 7 ALA B CA 1
ATOM 1493 C C . ALA B 1 7 ? 17.406 -13.633 0.492 1 91.81 7 ALA B C 1
ATOM 1495 O O . ALA B 1 7 ? 17.484 -12.414 0.374 1 91.81 7 ALA B O 1
ATOM 1496 N N . THR B 1 8 ? 16.266 -14.258 0.617 1 92.62 8 THR B N 1
ATOM 1497 C CA . THR B 1 8 ? 15 -13.539 0.623 1 92.62 8 THR B CA 1
ATOM 1498 C C . THR B 1 8 ? 14.898 -12.633 1.846 1 92.62 8 THR B C 1
ATOM 1500 O O . THR B 1 8 ? 14.539 -11.461 1.726 1 92.62 8 THR B O 1
ATOM 1503 N N . LEU B 1 9 ? 15.312 -13.164 2.998 1 94.25 9 LEU B N 1
ATOM 1504 C CA . LEU B 1 9 ? 15.273 -12.391 4.234 1 94.25 9 LEU B CA 1
ATOM 1505 C C . LEU B 1 9 ? 16.219 -11.195 4.156 1 94.25 9 LEU B C 1
ATOM 1507 O O . LEU B 1 9 ? 15.883 -10.102 4.605 1 94.25 9 LEU B O 1
ATOM 1511 N N . ALA B 1 10 ? 17.359 -11.438 3.59 1 94.75 10 ALA B N 1
ATOM 1512 C CA . ALA B 1 10 ? 18.328 -10.352 3.426 1 94.75 10 ALA B CA 1
ATOM 1513 C C . ALA B 1 10 ? 17.766 -9.25 2.527 1 94.75 10 ALA B C 1
ATOM 1515 O O . ALA B 1 10 ? 17.859 -8.062 2.857 1 94.75 10 ALA B O 1
ATOM 1516 N N . LEU B 1 11 ? 17.156 -9.617 1.469 1 94.56 11 LEU B N 1
ATOM 1517 C CA . LEU B 1 11 ? 16.625 -8.648 0.513 1 94.56 11 LEU B CA 1
ATOM 1518 C C . LEU B 1 11 ? 15.453 -7.875 1.116 1 94.56 11 LEU B C 1
ATOM 1520 O O . LEU B 1 11 ? 15.359 -6.656 0.948 1 94.56 11 LEU B O 1
ATOM 1524 N N . ILE B 1 12 ? 14.594 -8.539 1.847 1 95.31 12 ILE B N 1
ATOM 1525 C CA . ILE B 1 12 ? 13.422 -7.906 2.449 1 95.31 12 ILE B CA 1
ATOM 1526 C C . ILE B 1 12 ? 13.859 -6.926 3.529 1 95.31 12 ILE B C 1
ATOM 1528 O O . ILE B 1 12 ? 13.156 -5.953 3.82 1 95.31 12 ILE B O 1
ATOM 1532 N N . SER B 1 13 ? 15.016 -7.164 4.125 1 96.25 13 SER B N 1
ATOM 1533 C CA . SER B 1 13 ? 15.477 -6.316 5.219 1 96.25 13 SER B CA 1
ATOM 1534 C C . SER B 1 13 ? 15.922 -4.949 4.707 1 96.25 13 SER B C 1
ATOM 1536 O O . SER B 1 13 ? 15.945 -3.975 5.461 1 96.25 13 SER B O 1
ATOM 1538 N N . VAL B 1 14 ? 16.203 -4.797 3.451 1 96.44 14 VAL B N 1
ATOM 1539 C CA . VAL B 1 14 ? 16.828 -3.592 2.906 1 96.44 14 VAL B CA 1
ATOM 1540 C C . VAL B 1 14 ? 15.867 -2.412 3.053 1 96.44 14 VAL B C 1
ATOM 1542 O O . VAL B 1 14 ? 16.219 -1.38 3.625 1 96.44 14 VAL B O 1
ATOM 1545 N N . PRO B 1 15 ? 14.617 -2.561 2.611 1 97.19 15 PRO B N 1
ATOM 1546 C CA . PRO B 1 15 ? 13.719 -1.419 2.807 1 97.19 15 PRO B CA 1
ATOM 1547 C C . PRO B 1 15 ? 13.469 -1.107 4.281 1 97.19 15 PRO B C 1
ATOM 1549 O O . PRO B 1 15 ? 13.359 0.062 4.66 1 97.19 15 PRO B O 1
ATOM 1552 N N . TYR B 1 16 ? 13.406 -2.113 5.172 1 96.56 16 TYR B N 1
ATOM 1553 C CA . TYR B 1 16 ? 13.219 -1.881 6.598 1 96.56 16 TYR B CA 1
ATOM 1554 C C . TYR B 1 16 ? 14.383 -1.083 7.176 1 96.56 16 TYR B C 1
ATOM 1556 O O . TYR B 1 16 ? 14.18 -0.098 7.891 1 96.56 16 TYR B O 1
ATOM 1564 N N . VAL B 1 17 ? 15.555 -1.489 6.816 1 96.94 17 VAL B N 1
ATOM 1565 C CA . VAL B 1 17 ? 16.766 -0.834 7.312 1 96.94 17 VAL B CA 1
ATOM 1566 C C . VAL B 1 17 ? 16.859 0.577 6.738 1 96.94 17 VAL B C 1
ATOM 1568 O O . VAL B 1 17 ? 17.203 1.521 7.449 1 96.94 17 VAL B O 1
ATOM 1571 N N . GLY B 1 18 ? 16.547 0.742 5.473 1 96.62 18 GLY B N 1
ATOM 1572 C CA . GLY B 1 18 ? 16.578 2.055 4.844 1 96.62 18 GLY B CA 1
ATOM 1573 C C . GLY B 1 18 ? 15.656 3.055 5.512 1 96.62 18 GLY B C 1
ATOM 1574 O O . GLY B 1 18 ? 16.078 4.152 5.879 1 96.62 18 GLY B O 1
ATOM 1575 N N . ILE B 1 19 ? 14.398 2.68 5.727 1 97 19 ILE B N 1
ATOM 1576 C CA . ILE B 1 19 ? 13.406 3.553 6.352 1 97 19 ILE B CA 1
ATOM 1577 C C . ILE B 1 19 ? 13.797 3.805 7.809 1 97 19 ILE B C 1
ATOM 1579 O O . ILE B 1 19 ? 13.711 4.938 8.289 1 97 19 ILE B O 1
ATOM 1583 N N . GLY B 1 20 ? 14.211 2.756 8.5 1 96.56 20 GLY B N 1
ATOM 1584 C CA . GLY B 1 20 ? 14.664 2.922 9.867 1 96.56 20 GLY B CA 1
ATOM 1585 C C . GLY B 1 20 ? 15.836 3.879 10 1 96.56 20 GLY B C 1
ATOM 1586 O O . GLY B 1 20 ? 15.875 4.703 10.914 1 96.56 20 GLY B O 1
ATOM 1587 N N . ALA B 1 21 ? 16.781 3.787 9.117 1 96.25 21 ALA B N 1
ATOM 1588 C CA . ALA B 1 21 ? 17.938 4.68 9.109 1 96.25 21 ALA B CA 1
ATOM 1589 C C . ALA B 1 21 ? 17.516 6.125 8.867 1 96.25 21 ALA B C 1
ATOM 1591 O O . ALA B 1 21 ? 18.031 7.047 9.508 1 96.25 21 ALA B O 1
ATOM 1592 N N . LEU B 1 22 ? 16.562 6.312 7.957 1 95.19 22 LEU B N 1
ATOM 1593 C CA . LEU B 1 22 ? 16.062 7.648 7.664 1 95.19 22 LEU B CA 1
ATOM 1594 C C . LEU B 1 22 ? 15.375 8.25 8.891 1 95.19 22 LEU B C 1
ATOM 1596 O O . LEU B 1 22 ? 15.617 9.406 9.234 1 95.19 22 LEU B O 1
ATOM 1600 N N . ILE B 1 23 ? 14.578 7.473 9.578 1 95.94 23 ILE B N 1
ATOM 1601 C CA . ILE B 1 23 ? 13.898 7.922 10.781 1 95.94 23 ILE B CA 1
ATOM 1602 C C . ILE B 1 23 ? 14.922 8.289 11.852 1 95.94 23 ILE B C 1
ATOM 1604 O O . ILE B 1 23 ? 14.836 9.352 12.469 1 95.94 23 ILE B O 1
ATOM 1608 N N . ARG B 1 24 ? 15.938 7.484 12 1 95.5 24 ARG B N 1
ATOM 1609 C CA . ARG B 1 24 ? 16.984 7.723 12.984 1 95.5 24 ARG B CA 1
ATOM 1610 C C . ARG B 1 24 ? 17.781 8.984 12.656 1 95.5 24 ARG B C 1
ATOM 1612 O O . ARG B 1 24 ? 18.125 9.758 13.547 1 95.5 24 ARG B O 1
ATOM 1619 N N . TYR B 1 25 ? 18.016 9.125 11.414 1 93.88 25 TYR B N 1
ATOM 1620 C CA . TYR B 1 25 ? 18.734 10.312 10.953 1 93.88 25 TYR B CA 1
ATOM 1621 C C . TYR B 1 25 ? 18 11.578 11.375 1 93.88 25 TYR B C 1
ATOM 1623 O O . TYR B 1 25 ? 18.594 12.477 11.969 1 93.88 25 TYR B O 1
ATOM 1631 N N . TYR B 1 26 ? 16.719 11.656 11.219 1 93.25 26 TYR B N 1
ATOM 1632 C CA . TYR B 1 26 ? 15.961 12.867 11.5 1 93.25 26 TYR B CA 1
ATOM 1633 C C . TYR B 1 26 ? 15.695 13 12.992 1 93.25 26 TYR B C 1
ATOM 1635 O O . TYR B 1 26 ? 15.422 14.102 13.484 1 93.25 26 TYR B O 1
ATOM 1643 N N . LYS B 1 27 ? 15.781 11.922 13.711 1 93.12 27 LYS B N 1
ATOM 1644 C CA . LYS B 1 27 ? 15.664 12 15.164 1 93.12 27 LYS B CA 1
ATOM 1645 C C . LYS B 1 27 ? 16.953 12.516 15.797 1 93.12 27 LYS B C 1
ATOM 1647 O O . LYS B 1 27 ? 16.922 13.156 16.844 1 93.12 27 LYS B O 1
ATOM 1652 N N . LYS B 1 28 ? 18 12.344 15.164 1 93.56 28 LYS B N 1
ATOM 1653 C CA . LYS B 1 28 ? 19.297 12.648 15.742 1 93.56 28 LYS B CA 1
ATOM 1654 C C . LYS B 1 28 ? 19.844 13.977 15.219 1 93.56 28 LYS B C 1
ATOM 1656 O O . LYS B 1 28 ? 20.781 14.539 15.789 1 93.56 28 LYS B O 1
ATOM 1661 N N . THR B 1 29 ? 19.359 14.328 14.141 1 87.56 29 THR B N 1
ATOM 1662 C CA . THR B 1 29 ? 19.875 15.547 13.531 1 87.56 29 THR B CA 1
ATOM 1663 C C . THR B 1 29 ? 19.156 16.781 14.078 1 87.56 29 THR B C 1
ATOM 1665 O O . THR B 1 29 ? 17.922 16.859 14.016 1 87.56 29 THR B O 1
ATOM 1668 N N . ASP B 1 30 ? 19.969 17.672 14.555 1 86.31 30 ASP B N 1
ATOM 1669 C CA . ASP B 1 30 ? 19.391 18.906 15.102 1 86.31 30 ASP B CA 1
ATOM 1670 C C . ASP B 1 30 ? 18.938 19.844 13.984 1 86.31 30 ASP B C 1
ATOM 1672 O O . ASP B 1 30 ? 19.609 19.969 12.953 1 86.31 30 ASP B O 1
ATOM 1676 N N . GLY B 1 31 ? 17.797 20.531 14.125 1 83.19 31 GLY B N 1
ATOM 1677 C CA . GLY B 1 31 ? 17.359 21.578 13.227 1 83.19 31 GLY B CA 1
ATOM 1678 C C . GLY B 1 31 ? 16.469 21.078 12.102 1 83.19 31 GLY B C 1
ATOM 1679 O O . GLY B 1 31 ? 15.992 21.875 11.281 1 83.19 31 GLY B O 1
ATOM 1680 N N . ILE B 1 32 ? 16.406 19.734 11.992 1 86.5 32 ILE B N 1
ATOM 1681 C CA . ILE B 1 32 ? 15.508 19.188 10.984 1 86.5 32 ILE B CA 1
ATOM 1682 C C . ILE B 1 32 ? 14.711 18.047 11.578 1 86.5 32 ILE B C 1
ATOM 1684 O O . ILE B 1 32 ? 15.258 17.188 12.289 1 86.5 32 ILE B O 1
ATOM 1688 N N . SER B 1 33 ? 13.469 18.016 11.336 1 92.12 33 SER B N 1
ATOM 1689 C CA . SER B 1 33 ? 12.57 17.031 11.922 1 92.12 33 SER B CA 1
ATOM 1690 C C . SER B 1 33 ? 11.617 16.469 10.875 1 92.12 33 SER B C 1
ATOM 1692 O O . SER B 1 33 ? 11.297 17.141 9.891 1 92.12 33 SER B O 1
ATOM 1694 N N . LEU B 1 34 ? 11.102 15.297 11.109 1 95.38 34 LEU B N 1
ATOM 1695 C CA . LEU B 1 34 ? 10.07 14.711 10.266 1 95.38 34 LEU B CA 1
ATOM 1696 C C . LEU B 1 34 ? 8.75 15.461 10.422 1 95.38 34 LEU B C 1
ATOM 1698 O O . LEU B 1 34 ? 7.867 15.359 9.57 1 95.38 34 LEU B O 1
ATOM 1702 N N . ASP B 1 35 ? 8.688 16.234 11.5 1 94.25 35 ASP B N 1
ATOM 1703 C CA . ASP B 1 35 ? 7.457 16.969 11.781 1 94.25 35 ASP B CA 1
ATOM 1704 C C . ASP B 1 35 ? 7.453 18.328 11.086 1 94.25 35 ASP B C 1
ATOM 1706 O O . ASP B 1 35 ? 6.426 19 11.047 1 94.25 35 ASP B O 1
ATOM 1710 N N . ASP B 1 36 ? 8.57 18.656 10.5 1 93 36 ASP B N 1
ATOM 1711 C CA . ASP B 1 36 ? 8.656 19.938 9.812 1 93 36 ASP B CA 1
ATOM 1712 C C . ASP B 1 36 ? 7.832 19.938 8.523 1 93 36 ASP B C 1
ATOM 1714 O O . ASP B 1 36 ? 7.758 18.922 7.836 1 93 36 ASP B O 1
ATOM 1718 N N . GLU B 1 37 ? 7.375 21.109 8.297 1 93 37 GLU B N 1
ATOM 1719 C CA . GLU B 1 37 ? 6.672 21.281 7.023 1 93 37 GLU B CA 1
ATOM 1720 C C . GLU B 1 37 ? 7.652 21.359 5.859 1 93 37 GLU B C 1
ATOM 1722 O O . GLU B 1 37 ? 8.695 22.016 5.957 1 93 37 GLU B O 1
ATOM 1727 N N . MET B 1 38 ? 7.25 20.641 4.898 1 92.94 38 MET B N 1
ATOM 1728 C CA . MET B 1 38 ? 8.039 20.656 3.67 1 92.94 38 MET B CA 1
ATOM 1729 C C . MET B 1 38 ? 7.18 21.047 2.473 1 92.94 38 MET B C 1
ATOM 1731 O O . MET B 1 38 ? 6.074 20.516 2.305 1 92.94 38 MET B O 1
ATOM 1735 N N . GLU B 1 39 ? 7.77 21.891 1.654 1 94.56 39 GLU B N 1
ATOM 1736 C CA . GLU B 1 39 ? 7.09 22.312 0.431 1 94.56 39 GLU B CA 1
ATOM 1737 C C . GLU B 1 39 ? 7.184 21.219 -0.644 1 94.56 39 GLU B C 1
ATOM 1739 O O . GLU B 1 39 ? 8.242 20.625 -0.833 1 94.56 39 GLU B O 1
ATOM 1744 N N . ILE B 1 40 ? 6.09 21.016 -1.288 1 96.19 40 ILE B N 1
ATOM 1745 C CA . ILE B 1 40 ? 6.102 20.203 -2.49 1 96.19 40 ILE B CA 1
ATOM 1746 C C . ILE B 1 40 ? 6.508 21.047 -3.695 1 96.19 40 ILE B C 1
ATOM 1748 O O . ILE B 1 40 ? 5.711 21.844 -4.195 1 96.19 40 ILE B O 1
ATOM 1752 N N . THR B 1 41 ? 7.672 20.859 -4.156 1 95.94 41 THR B N 1
ATOM 1753 C CA . THR B 1 41 ? 8.203 21.641 -5.262 1 95.94 41 THR B CA 1
ATOM 1754 C C . THR B 1 41 ? 7.473 21.312 -6.559 1 95.94 41 THR B C 1
ATOM 1756 O O . THR B 1 41 ? 6.836 20.266 -6.668 1 95.94 41 THR B O 1
ATOM 1759 N N . PRO B 1 42 ? 7.621 22.188 -7.562 1 96.06 42 PRO B N 1
ATOM 1760 C CA . PRO B 1 42 ? 6.984 21.906 -8.852 1 96.06 42 PRO B CA 1
ATOM 1761 C C . PRO B 1 42 ? 7.461 20.594 -9.477 1 96.06 42 PRO B C 1
ATOM 1763 O O . PRO B 1 42 ? 6.656 19.844 -10.031 1 96.06 42 PRO B O 1
ATOM 1766 N N . LEU B 1 43 ? 8.742 20.312 -9.406 1 97.19 43 LEU B N 1
ATOM 1767 C CA . LEU B 1 43 ? 9.281 19.078 -9.969 1 97.19 43 LEU B CA 1
ATOM 1768 C C . LEU B 1 43 ? 8.727 17.859 -9.227 1 97.19 43 LEU B C 1
ATOM 1770 O O . LEU B 1 43 ? 8.352 16.875 -9.852 1 97.19 43 LEU B O 1
ATOM 1774 N N . GLN B 1 44 ? 8.688 17.922 -7.926 1 97.62 44 GLN B N 1
ATOM 1775 C CA . GLN B 1 44 ? 8.133 16.828 -7.145 1 97.62 44 GLN B CA 1
ATOM 1776 C C . GLN B 1 44 ? 6.652 16.625 -7.461 1 97.62 44 GLN B C 1
ATOM 1778 O O . GLN B 1 44 ? 6.184 15.492 -7.559 1 97.62 44 GLN B O 1
ATOM 1783 N N . ARG B 1 45 ? 5.926 17.703 -7.617 1 98 45 ARG B N 1
ATOM 1784 C CA . ARG B 1 45 ? 4.516 17.609 -7.98 1 98 45 ARG B CA 1
ATOM 1785 C C . ARG B 1 45 ? 4.336 16.891 -9.312 1 98 45 ARG B C 1
ATOM 1787 O O . ARG B 1 45 ? 3.469 16.031 -9.453 1 98 45 ARG B O 1
ATOM 1794 N N . LYS B 1 46 ? 5.121 17.25 -10.289 1 98.56 46 LYS B N 1
ATOM 1795 C CA . LYS B 1 46 ? 5.07 16.562 -11.578 1 98.56 46 LYS B CA 1
ATOM 1796 C C . LYS B 1 46 ? 5.375 15.078 -11.43 1 98.56 46 LYS B C 1
ATOM 1798 O O . LYS B 1 46 ? 4.684 14.234 -12.008 1 98.56 46 LYS B O 1
ATOM 1803 N N . ALA B 1 47 ? 6.414 14.773 -10.672 1 98.69 47 ALA B N 1
ATOM 1804 C CA . ALA B 1 47 ? 6.773 13.375 -10.414 1 98.69 47 ALA B CA 1
ATOM 1805 C C . ALA B 1 47 ? 5.625 12.625 -9.75 1 98.69 47 ALA B C 1
ATOM 1807 O O . ALA B 1 47 ? 5.355 11.469 -10.078 1 98.69 47 ALA B O 1
ATOM 1808 N N . MET B 1 48 ? 4.91 13.297 -8.812 1 98.62 48 MET B N 1
ATOM 1809 C CA . MET B 1 48 ? 3.775 12.688 -8.133 1 98.62 48 MET B CA 1
ATOM 1810 C C . MET B 1 48 ? 2.641 12.398 -9.109 1 98.62 48 MET B C 1
ATOM 1812 O O . MET B 1 48 ? 1.98 11.367 -9.016 1 98.62 48 MET B O 1
ATOM 1816 N N . TRP B 1 49 ? 2.455 13.258 -10.094 1 98.69 49 TRP B N 1
ATOM 1817 C CA . TRP B 1 49 ? 1.444 13.031 -11.117 1 98.69 49 TRP B CA 1
ATOM 1818 C C . TRP B 1 49 ? 1.803 11.812 -11.977 1 98.69 49 TRP B C 1
ATOM 1820 O O . TRP B 1 49 ? 0.942 10.984 -12.273 1 98.69 49 TRP B O 1
ATOM 1830 N N . VAL B 1 50 ? 3.01 11.742 -12.32 1 98.5 50 VAL B N 1
ATOM 1831 C CA . VAL B 1 50 ? 3.467 10.602 -13.102 1 98.5 50 VAL B CA 1
ATOM 1832 C C . VAL B 1 50 ? 3.295 9.32 -12.297 1 98.5 50 VAL B C 1
ATOM 1834 O O . VAL B 1 50 ? 2.779 8.32 -12.805 1 98.5 50 VAL B O 1
ATOM 1837 N N . HIS B 1 51 ? 3.752 9.367 -11.023 1 98.5 51 HIS B N 1
ATOM 1838 C CA . HIS B 1 51 ? 3.633 8.227 -10.125 1 98.5 51 HIS B CA 1
ATOM 1839 C C . HIS B 1 51 ? 2.178 7.805 -9.953 1 98.5 51 HIS B C 1
ATOM 1841 O O . HIS B 1 51 ? 1.849 6.625 -10.102 1 98.5 51 HIS B O 1
ATOM 1847 N N . LEU B 1 52 ? 1.313 8.75 -9.766 1 98.25 52 LEU B N 1
ATOM 1848 C CA . LEU B 1 52 ? -0.114 8.492 -9.609 1 98.25 52 LEU B CA 1
ATOM 1849 C C . LEU B 1 52 ? -0.706 7.898 -10.883 1 98.25 52 LEU B C 1
ATOM 1851 O O . LEU B 1 52 ? -1.412 6.891 -10.828 1 98.25 52 LEU B O 1
ATOM 1855 N N . GLY B 1 53 ? -0.409 8.5 -11.992 1 97 53 GLY B N 1
ATOM 1856 C CA . GLY B 1 53 ? -0.92 8 -13.258 1 97 53 GLY B CA 1
ATOM 1857 C C . GLY B 1 53 ? -0.446 6.594 -13.578 1 97 53 GLY B C 1
ATOM 1858 O O . GLY B 1 53 ? -1.216 5.773 -14.086 1 97 53 GLY B O 1
ATOM 1859 N N . TYR B 1 54 ? 0.818 6.301 -13.242 1 95.94 54 TYR B N 1
ATOM 1860 C CA . TYR B 1 54 ? 1.417 4.996 -13.5 1 95.94 54 TYR B CA 1
ATOM 1861 C C . TYR B 1 54 ? 0.737 3.912 -12.672 1 95.94 54 TYR B C 1
ATOM 1863 O O . TYR B 1 54 ? 0.559 2.783 -13.141 1 95.94 54 TYR B O 1
ATOM 1871 N N . PHE B 1 55 ? 0.274 4.328 -11.406 1 96.06 55 PHE B N 1
ATOM 1872 C CA . PHE B 1 55 ? -0.239 3.344 -10.461 1 96.06 55 PHE B CA 1
ATOM 1873 C C . PHE B 1 55 ? -1.758 3.252 -10.547 1 96.06 55 PHE B C 1
ATOM 1875 O O . PHE B 1 55 ? -2.346 2.234 -10.172 1 96.06 55 PHE B O 1
ATOM 1882 N N . ALA B 1 56 ? -2.426 4.18 -11.109 1 93.56 56 ALA B N 1
ATOM 1883 C CA . ALA B 1 56 ? -3.871 4.34 -10.977 1 93.56 56 ALA B CA 1
ATOM 1884 C C . ALA B 1 56 ? -4.617 3.207 -11.68 1 93.56 56 ALA B C 1
ATOM 1886 O O . ALA B 1 56 ? -5.637 2.729 -11.18 1 93.56 56 ALA B O 1
ATOM 1887 N N . MET B 1 57 ? -4.055 2.666 -12.742 1 87.81 57 MET B N 1
ATOM 1888 C CA . MET B 1 57 ? -4.805 1.682 -13.516 1 87.81 57 MET B CA 1
ATOM 1889 C C . MET B 1 57 ? -4.301 0.27 -13.242 1 87.81 57 MET B C 1
ATOM 1891 O O . MET B 1 57 ? -4.887 -0.707 -13.711 1 87.81 57 MET B O 1
ATOM 1895 N N . VAL B 1 58 ? -3.334 0.086 -12.445 1 91 58 VAL B N 1
ATOM 1896 C CA . VAL B 1 58 ? -2.664 -1.199 -12.273 1 91 58 VAL B CA 1
ATOM 1897 C C . VAL B 1 58 ? -3.598 -2.178 -11.57 1 91 58 VAL B C 1
ATOM 1899 O O . VAL B 1 58 ? -3.713 -3.338 -11.969 1 91 58 VAL B O 1
ATOM 1902 N N . PRO B 1 59 ? -4.379 -1.718 -10.562 1 92.62 59 PRO B N 1
ATOM 1903 C CA . PRO B 1 59 ? -5.305 -2.65 -9.914 1 92.62 59 PRO B CA 1
ATOM 1904 C C . PRO B 1 59 ? -6.312 -3.256 -10.891 1 92.62 59 PRO B C 1
ATOM 1906 O O . PRO B 1 59 ? -6.566 -4.461 -10.852 1 92.62 59 PRO B O 1
ATOM 1909 N N . ILE B 1 60 ? -6.797 -2.426 -11.797 1 89.81 60 ILE B N 1
ATOM 1910 C CA . ILE B 1 60 ? -7.766 -2.889 -12.781 1 89.81 60 ILE B CA 1
ATOM 1911 C C . ILE B 1 60 ? -7.102 -3.879 -13.734 1 89.81 60 ILE B C 1
ATOM 1913 O O . ILE B 1 60 ? -7.656 -4.941 -14.031 1 89.81 60 ILE B O 1
ATOM 1917 N N . MET B 1 61 ? -5.891 -3.613 -14.086 1 88.19 61 MET B N 1
ATOM 1918 C CA . MET B 1 61 ? -5.16 -4.445 -15.031 1 88.19 61 MET B CA 1
ATOM 1919 C C . MET B 1 61 ? -4.824 -5.801 -14.422 1 88.19 61 MET B C 1
ATOM 1921 O O . MET B 1 61 ? -5.023 -6.84 -15.055 1 88.19 61 MET B O 1
ATOM 1925 N N . ILE B 1 62 ? -4.43 -5.824 -13.211 1 89.38 62 ILE B N 1
ATOM 1926 C CA . ILE B 1 62 ? -3.916 -7.062 -12.648 1 89.38 62 ILE B CA 1
ATOM 1927 C C . ILE B 1 62 ? -5.074 -7.934 -12.172 1 89.38 62 ILE B C 1
ATOM 1929 O O . ILE B 1 62 ? -4.98 -9.164 -12.172 1 89.38 62 ILE B O 1
ATOM 1933 N N . GLU B 1 63 ? -6.195 -7.355 -11.82 1 90.5 63 GLU B N 1
ATOM 1934 C CA . GLU B 1 63 ? -7.293 -8.188 -11.344 1 90.5 63 GLU B CA 1
ATOM 1935 C C . GLU B 1 63 ? -8.242 -8.57 -12.477 1 90.5 63 GLU B C 1
ATOM 1937 O O . GLU B 1 63 ? -8.797 -9.664 -12.484 1 90.5 63 GLU B O 1
ATOM 1942 N N . ALA B 1 64 ? -8.344 -7.703 -13.5 1 89.44 64 ALA B N 1
ATOM 1943 C CA . ALA B 1 64 ? -9.398 -7.934 -14.484 1 89.44 64 ALA B CA 1
ATOM 1944 C C . ALA B 1 64 ? -8.812 -8.281 -15.852 1 89.44 64 ALA B C 1
ATOM 1946 O O . ALA B 1 64 ? -9.5 -8.852 -16.703 1 89.44 64 ALA B O 1
ATOM 1947 N N . PHE B 1 65 ? -7.582 -7.922 -16.062 1 86.75 65 PHE B N 1
ATOM 1948 C CA . PHE B 1 65 ? -7.094 -8.031 -17.438 1 86.75 65 PHE B CA 1
ATOM 1949 C C . PHE B 1 65 ? -5.742 -8.734 -17.469 1 86.75 65 PHE B C 1
ATOM 1951 O O . PHE B 1 65 ? -4.887 -8.406 -18.297 1 86.75 65 PHE B O 1
ATOM 1958 N N . GLN B 1 66 ? -5.562 -9.68 -16.594 1 79.19 66 GLN B N 1
ATOM 1959 C CA . GLN B 1 66 ? -4.289 -10.391 -16.547 1 79.19 66 GLN B CA 1
ATOM 1960 C C . GLN B 1 66 ? -4.105 -11.289 -17.766 1 79.19 66 GLN B C 1
ATOM 1962 O O . GLN B 1 66 ? -2.99 -11.719 -18.062 1 79.19 66 GLN B O 1
ATOM 1967 N N . ASP B 1 67 ? -5.188 -11.594 -18.438 1 78 67 ASP B N 1
ATOM 1968 C CA . ASP B 1 67 ? -5.137 -12.555 -19.547 1 78 67 ASP B CA 1
ATOM 1969 C C . ASP B 1 67 ? -5.055 -11.836 -20.891 1 78 67 ASP B C 1
ATOM 1971 O O . ASP B 1 67 ? -5.219 -12.461 -21.938 1 78 67 ASP B O 1
ATOM 1975 N N . LEU B 1 68 ? -4.762 -10.617 -20.812 1 80.94 68 LEU B N 1
ATOM 1976 C CA . LEU B 1 68 ? -4.633 -9.914 -22.094 1 80.94 68 LEU B CA 1
ATOM 1977 C C . LEU B 1 68 ? -3.488 -10.5 -22.922 1 80.94 68 LEU B C 1
ATOM 1979 O O . LEU B 1 68 ? -2.404 -10.758 -22.391 1 80.94 68 LEU B O 1
ATOM 1983 N N . PRO B 1 69 ? -3.824 -10.711 -24.188 1 81.06 69 PRO B N 1
ATOM 1984 C CA . PRO B 1 69 ? -2.773 -11.273 -25.047 1 81.06 69 PRO B CA 1
ATOM 1985 C C . PRO B 1 69 ? -1.504 -10.422 -25.047 1 81.06 69 PRO B C 1
ATOM 1987 O O . PRO B 1 69 ? -1.578 -9.195 -25.141 1 81.06 69 PRO B O 1
ATOM 1990 N N . GLY B 1 70 ? -0.373 -11.039 -24.891 1 78.38 70 GLY B N 1
ATOM 1991 C CA . GLY B 1 70 ? 0.901 -10.336 -24.953 1 78.38 70 GLY B CA 1
ATOM 1992 C C . GLY B 1 70 ? 1.387 -9.859 -23.594 1 78.38 70 GLY B C 1
ATOM 1993 O O . GLY B 1 70 ? 2.564 -9.531 -23.438 1 78.38 70 GLY B O 1
ATOM 1994 N N . LEU B 1 71 ? 0.469 -9.789 -22.641 1 77.44 71 LEU B N 1
ATOM 1995 C CA . LEU B 1 71 ? 0.855 -9.328 -21.312 1 77.44 71 LEU B CA 1
ATOM 1996 C C . LEU B 1 71 ? 1.808 -10.32 -20.656 1 77.44 71 LEU B C 1
ATOM 1998 O O . LEU B 1 71 ? 2.678 -9.922 -19.875 1 77.44 71 LEU B O 1
ATOM 2002 N N . ASP B 1 72 ? 1.69 -11.523 -21.062 1 77.88 72 ASP B N 1
ATOM 2003 C CA . ASP B 1 72 ? 2.525 -12.578 -20.5 1 77.88 72 ASP B CA 1
ATOM 2004 C C . ASP B 1 72 ? 3.99 -12.391 -20.891 1 77.88 72 ASP B C 1
ATOM 2006 O O . ASP B 1 72 ? 4.891 -12.766 -20.141 1 77.88 72 ASP B O 1
ATOM 2010 N N . VAL B 1 73 ? 4.191 -11.773 -21.953 1 76.38 73 VAL B N 1
ATOM 2011 C CA . VAL B 1 73 ? 5.551 -11.508 -22.422 1 76.38 73 VAL B CA 1
ATOM 2012 C C . VAL B 1 73 ? 6.219 -10.492 -21.484 1 76.38 73 VAL B C 1
ATOM 2014 O O . VAL B 1 73 ? 7.414 -10.602 -21.203 1 76.38 73 VAL B O 1
ATOM 2017 N N . VAL B 1 74 ? 5.422 -9.664 -20.969 1 75.88 74 VAL B N 1
ATOM 2018 C CA . VAL B 1 74 ? 5.961 -8.555 -20.188 1 75.88 74 VAL B CA 1
ATOM 2019 C C . VAL B 1 74 ? 5.996 -8.93 -18.703 1 75.88 74 VAL B C 1
ATOM 2021 O O . VAL B 1 74 ? 6.988 -8.68 -18.016 1 75.88 74 VAL B O 1
ATOM 2024 N N . ILE B 1 75 ? 4.949 -9.539 -18.281 1 75.38 75 ILE B N 1
ATOM 2025 C CA . ILE B 1 75 ? 4.828 -9.672 -16.844 1 75.38 75 ILE B CA 1
ATOM 2026 C C . ILE B 1 75 ? 5.023 -11.125 -16.438 1 75.38 75 ILE B C 1
ATOM 2028 O O . ILE B 1 75 ? 5.043 -11.453 -15.242 1 75.38 75 ILE B O 1
ATOM 2032 N N . GLY B 1 76 ? 5.281 -12 -17.375 1 75.38 76 GLY B N 1
ATOM 2033 C CA . GLY B 1 76 ? 5.484 -13.414 -17.078 1 75.38 76 GLY B CA 1
ATOM 2034 C C . GLY B 1 76 ? 4.234 -14.25 -17.266 1 75.38 76 GLY B C 1
ATOM 2035 O O . GLY B 1 76 ? 3.127 -13.711 -17.344 1 75.38 76 GLY B O 1
ATOM 2036 N N . SER B 1 77 ? 4.527 -15.539 -17.375 1 77.56 77 SER B N 1
ATOM 2037 C CA . SER B 1 77 ? 3.438 -16.469 -17.641 1 77.56 77 SER B CA 1
ATOM 2038 C C . SER B 1 77 ? 2.596 -16.703 -16.391 1 77.56 77 SER B C 1
ATOM 2040 O O . SER B 1 77 ? 3.105 -16.625 -15.273 1 77.56 77 SER B O 1
ATOM 2042 N N . ARG B 1 78 ? 1.413 -17.047 -16.641 1 77.31 78 ARG B N 1
ATOM 2043 C CA . ARG B 1 78 ? 0.497 -17.422 -15.57 1 77.31 78 ARG B CA 1
ATOM 2044 C C . ARG B 1 78 ? 0.467 -18.922 -15.383 1 77.31 78 ARG B C 1
ATOM 2046 O O . ARG B 1 78 ? 0.584 -19.688 -16.344 1 77.31 78 ARG B O 1
ATOM 2053 N N . SER B 1 79 ? 0.282 -19.141 -14.172 1 76.75 79 SER B N 1
ATOM 2054 C CA . SER B 1 79 ? 0.076 -20.562 -13.914 1 76.75 79 SER B CA 1
ATOM 2055 C C . SER B 1 79 ? -1.204 -21.062 -14.578 1 76.75 79 SER B C 1
ATOM 2057 O O . SER B 1 79 ? -2.223 -20.359 -14.57 1 76.75 79 SER B O 1
ATOM 2059 N N . THR B 1 80 ? -1.125 -22.234 -15.148 1 78.75 80 THR B N 1
ATOM 2060 C CA . THR B 1 80 ? -2.293 -22.875 -15.734 1 78.75 80 THR B CA 1
ATOM 2061 C C . THR B 1 80 ? -3.203 -23.453 -14.656 1 78.75 80 THR B C 1
ATOM 2063 O O . THR B 1 80 ? -4.355 -23.797 -14.922 1 78.75 80 THR B O 1
ATOM 2066 N N . GLU B 1 81 ? -2.699 -23.484 -13.383 1 80.31 81 GLU B N 1
ATOM 2067 C CA . GLU B 1 81 ? -3.439 -23.953 -12.219 1 80.31 81 GLU B CA 1
ATOM 2068 C C . GLU B 1 81 ? -3.646 -22.828 -11.203 1 80.31 81 GLU B C 1
ATOM 2070 O O . GLU B 1 81 ? -2.883 -22.703 -10.242 1 80.31 81 GLU B O 1
ATOM 2075 N N . PRO B 1 82 ? -4.676 -22.141 -11.469 1 78.56 82 PRO B N 1
ATOM 2076 C CA . PRO B 1 82 ? -4.922 -21.078 -10.492 1 78.56 82 PRO B CA 1
ATOM 2077 C C . PRO B 1 82 ? -5.145 -21.625 -9.078 1 78.56 82 PRO B C 1
ATOM 2079 O O . PRO B 1 82 ? -5.746 -22.688 -8.906 1 78.56 82 PRO B O 1
ATOM 2082 N N . SER B 1 83 ? -4.551 -20.906 -8.148 1 86.12 83 SER B N 1
ATOM 2083 C CA . SER B 1 83 ? -4.672 -21.297 -6.742 1 86.12 83 SER B CA 1
ATOM 2084 C C . SER B 1 83 ? -5.176 -20.125 -5.895 1 86.12 83 SER B C 1
ATOM 2086 O O . SER B 1 83 ? -5.086 -18.969 -6.305 1 86.12 83 SER B O 1
ATOM 2088 N N . ASN B 1 84 ? -5.715 -20.422 -4.742 1 88 84 ASN B N 1
ATOM 2089 C CA . ASN B 1 84 ? -6.207 -19.391 -3.834 1 88 84 ASN B CA 1
ATOM 2090 C C . ASN B 1 84 ? -5.086 -18.453 -3.398 1 88 84 ASN B C 1
ATOM 2092 O O . ASN B 1 84 ? -5.293 -17.234 -3.291 1 88 84 ASN B O 1
ATOM 2096 N N . ILE B 1 85 ? -3.936 -18.984 -3.172 1 88.25 85 ILE B N 1
ATOM 2097 C CA . ILE B 1 85 ? -2.834 -18.141 -2.738 1 88.25 85 ILE B CA 1
ATOM 2098 C C . ILE B 1 85 ? -2.473 -17.156 -3.85 1 88.25 85 ILE B C 1
ATOM 2100 O O . ILE B 1 85 ? -2.277 -15.969 -3.598 1 88.25 85 ILE B O 1
ATOM 2104 N N . SER B 1 86 ? -2.438 -17.672 -5.07 1 87.69 86 SER B N 1
ATOM 2105 C CA . SER B 1 86 ? -2.137 -16.797 -6.191 1 87.69 86 SER B CA 1
ATOM 2106 C C . SER B 1 86 ? -3.195 -15.703 -6.34 1 87.69 86 SER B C 1
ATOM 2108 O O . SER B 1 86 ? -2.865 -14.531 -6.539 1 87.69 86 SER B O 1
ATOM 2110 N N . TYR B 1 87 ? -4.383 -16.078 -6.207 1 89.19 87 TYR B N 1
ATOM 2111 C CA . TYR B 1 87 ? -5.488 -15.133 -6.297 1 89.19 87 TYR B CA 1
ATOM 2112 C C . TYR B 1 87 ? -5.418 -14.109 -5.172 1 89.19 87 TYR B C 1
ATOM 2114 O O . TYR B 1 87 ? -5.578 -12.906 -5.402 1 89.19 87 TYR B O 1
ATOM 2122 N N . MET B 1 88 ? -5.168 -14.57 -3.994 1 92.5 88 MET B N 1
ATOM 2123 C CA . MET B 1 88 ? -5.039 -13.68 -2.84 1 92.5 88 MET B CA 1
ATOM 2124 C C . MET B 1 88 ? -3.92 -12.672 -3.053 1 92.5 88 MET B C 1
ATOM 2126 O O . MET B 1 88 ? -4.094 -11.484 -2.777 1 92.5 88 MET B O 1
ATOM 2130 N N . MET B 1 89 ? -2.814 -13.102 -3.586 1 92.25 89 MET B N 1
ATOM 2131 C CA . MET B 1 89 ? -1.673 -12.219 -3.799 1 92.25 89 MET B CA 1
ATOM 2132 C C . MET B 1 89 ? -1.994 -11.156 -4.844 1 92.25 89 MET B C 1
ATOM 2134 O O . MET B 1 89 ? -1.561 -10.008 -4.723 1 92.25 89 MET B O 1
ATOM 2138 N N . ILE B 1 90 ? -2.77 -11.523 -5.793 1 92.69 90 ILE B N 1
ATOM 2139 C CA . ILE B 1 90 ? -3.195 -10.57 -6.809 1 92.69 90 ILE B CA 1
ATOM 2140 C C . ILE B 1 90 ? -4.039 -9.477 -6.16 1 92.69 90 ILE B C 1
ATOM 2142 O O . ILE B 1 90 ? -3.824 -8.289 -6.41 1 92.69 90 ILE B O 1
ATOM 2146 N N . CYS B 1 91 ? -4.953 -9.852 -5.328 1 95.31 91 CYS B N 1
ATOM 2147 C CA . CYS B 1 91 ? -5.812 -8.898 -4.641 1 95.31 91 CYS B CA 1
ATOM 2148 C C . CYS B 1 91 ? -4.992 -7.965 -3.754 1 95.31 91 CYS B C 1
ATOM 2150 O O . CYS B 1 91 ? -5.215 -6.754 -3.74 1 95.31 91 CYS B O 1
ATOM 2152 N N . LEU B 1 92 ? -4.047 -8.516 -3.082 1 96.19 92 LEU B N 1
ATOM 2153 C CA . LEU B 1 92 ? -3.217 -7.742 -2.166 1 96.19 92 LEU B CA 1
ATOM 2154 C C . LEU B 1 92 ? -2.262 -6.832 -2.932 1 96.19 92 LEU B C 1
ATOM 2156 O O . LEU B 1 92 ? -1.978 -5.715 -2.496 1 96.19 92 LEU B O 1
ATOM 2160 N N . ALA B 1 93 ? -1.758 -7.328 -4.027 1 96.44 93 ALA B N 1
ATOM 2161 C CA . ALA B 1 93 ? -0.938 -6.484 -4.891 1 96.44 93 ALA B CA 1
ATOM 2162 C C . ALA B 1 93 ? -1.733 -5.289 -5.406 1 96.44 93 ALA B C 1
ATOM 2164 O O . ALA B 1 93 ? -1.227 -4.164 -5.441 1 96.44 93 ALA B O 1
ATOM 2165 N N . SER B 1 94 ? -2.947 -5.523 -5.809 1 96.94 94 SER B N 1
ATOM 2166 C CA . SER B 1 94 ? -3.822 -4.449 -6.266 1 96.94 94 SER B CA 1
ATOM 2167 C C . SER B 1 94 ? -4.055 -3.42 -5.168 1 96.94 94 SER B C 1
ATOM 2169 O O . SER B 1 94 ? -4.078 -2.215 -5.434 1 96.94 94 SER B O 1
ATOM 2171 N N . GLU B 1 95 ? -4.215 -3.893 -4.027 1 97.5 95 GLU B N 1
ATOM 2172 C CA . GLU B 1 95 ? -4.395 -3.023 -2.867 1 97.5 95 GLU B CA 1
ATOM 2173 C C . GLU B 1 95 ? -3.229 -2.051 -2.721 1 97.5 95 GLU B C 1
ATOM 2175 O O . GLU B 1 95 ? -3.432 -0.867 -2.441 1 97.5 95 GLU B O 1
ATOM 2180 N N . ASN B 1 96 ? -2.076 -2.557 -2.918 1 97.44 96 ASN B N 1
ATOM 2181 C CA . ASN B 1 96 ? -0.876 -1.729 -2.857 1 97.44 96 ASN B CA 1
ATOM 2182 C C . ASN B 1 96 ? -0.997 -0.501 -3.756 1 97.44 96 ASN B C 1
ATOM 2184 O O . ASN B 1 96 ? -0.75 0.623 -3.316 1 97.44 96 ASN B O 1
ATOM 2188 N N . PHE B 1 97 ? -1.394 -0.725 -4.934 1 97.81 97 PHE B N 1
ATOM 2189 C CA . PHE B 1 97 ? -1.46 0.348 -5.922 1 97.81 97 PHE B CA 1
ATOM 2190 C C . PHE B 1 97 ? -2.592 1.314 -5.59 1 97.81 97 PHE B C 1
ATOM 2192 O O . PHE B 1 97 ? -2.432 2.531 -5.715 1 97.81 97 PHE B O 1
ATOM 2199 N N . PHE B 1 98 ? -3.703 0.778 -5.16 1 98.06 98 PHE B N 1
ATOM 2200 C CA . PHE B 1 98 ? -4.824 1.629 -4.785 1 98.06 98 PHE B CA 1
ATOM 2201 C C . PHE B 1 98 ? -4.461 2.514 -3.598 1 98.06 98 PHE B C 1
ATOM 2203 O O . PHE B 1 98 ? -4.703 3.721 -3.619 1 98.06 98 PHE B O 1
ATOM 2210 N N . VAL B 1 99 ? -3.834 1.966 -2.598 1 98.12 99 VAL B N 1
ATOM 2211 C CA . VAL B 1 99 ? -3.443 2.678 -1.385 1 98.12 99 VAL B CA 1
ATOM 2212 C C . VAL B 1 99 ? -2.402 3.742 -1.723 1 98.12 99 VAL B C 1
ATOM 2214 O O . VAL B 1 99 ? -2.51 4.887 -1.278 1 98.12 99 VAL B O 1
ATOM 2217 N N . SER B 1 100 ? -1.455 3.365 -2.531 1 98.25 100 SER B N 1
ATOM 2218 C CA . SER B 1 100 ? -0.418 4.305 -2.941 1 98.25 100 SER B CA 1
ATOM 2219 C C . SER B 1 100 ? -1.009 5.465 -3.736 1 98.25 100 SER B C 1
ATOM 2221 O O . SER B 1 100 ? -0.63 6.621 -3.531 1 98.25 100 SER B O 1
ATOM 2223 N N . CYS B 1 101 ? -1.946 5.191 -4.562 1 97.94 101 CYS B N 1
ATOM 2224 C CA . CYS B 1 101 ? -2.594 6.234 -5.352 1 97.94 101 CYS B CA 1
ATOM 2225 C C . CYS B 1 101 ? -3.377 7.188 -4.457 1 97.94 101 CYS B C 1
ATOM 2227 O O . CYS B 1 101 ? -3.355 8.398 -4.664 1 97.94 101 CYS B O 1
ATOM 2229 N N . THR B 1 102 ? -4.062 6.629 -3.514 1 98.06 102 THR B N 1
ATOM 2230 C CA . THR B 1 102 ? -4.812 7.477 -2.59 1 98.06 102 THR B CA 1
ATOM 2231 C C . THR B 1 102 ? -3.873 8.406 -1.827 1 98.06 102 THR B C 1
ATOM 2233 O O . THR B 1 102 ? -4.141 9.602 -1.703 1 98.06 102 THR B O 1
ATOM 2236 N N . CYS B 1 103 ? -2.783 7.863 -1.346 1 98.5 103 CYS B N 1
ATOM 2237 C CA . CYS B 1 103 ? -1.783 8.664 -0.653 1 98.5 103 CYS B CA 1
ATOM 2238 C C . CYS B 1 103 ? -1.282 9.797 -1.543 1 98.5 103 CYS B C 1
ATOM 2240 O O . CYS B 1 103 ? -1.337 10.969 -1.157 1 98.5 103 CYS B O 1
ATOM 2242 N N . LEU B 1 104 ? -0.889 9.438 -2.738 1 98.62 104 LEU B N 1
ATOM 2243 C CA . LEU B 1 104 ? -0.355 10.422 -3.676 1 98.62 104 LEU B CA 1
ATOM 2244 C C . LEU B 1 104 ? -1.41 11.469 -4.027 1 98.62 104 LEU B C 1
ATOM 2246 O O . LEU B 1 104 ? -1.107 12.656 -4.105 1 98.62 104 LEU B O 1
ATOM 2250 N N . GLY B 1 105 ? -2.602 11.031 -4.242 1 98.38 105 GLY B N 1
ATOM 2251 C CA . GLY B 1 105 ? -3.688 11.953 -4.535 1 98.38 105 GLY B CA 1
ATOM 2252 C C . GLY B 1 105 ? -3.906 12.984 -3.443 1 98.38 105 GLY B C 1
ATOM 2253 O O . GLY B 1 105 ? -4.109 14.164 -3.73 1 98.38 105 GLY B O 1
ATOM 2254 N N . MET B 1 106 ? -3.814 12.555 -2.205 1 98.38 106 MET B N 1
ATOM 2255 C CA . MET B 1 106 ? -4 13.477 -1.089 1 98.38 106 MET B CA 1
ATOM 2256 C C . MET B 1 106 ? -2.828 14.445 -0.984 1 98.38 106 MET B C 1
ATOM 2258 O O . MET B 1 106 ? -3.023 15.641 -0.762 1 98.38 106 MET B O 1
ATOM 2262 N N . LEU B 1 107 ? -1.663 13.93 -1.165 1 98.38 107 LEU B N 1
ATOM 2263 C CA . LEU B 1 107 ? -0.478 14.781 -1.117 1 98.38 107 LEU B CA 1
ATOM 2264 C C . LEU B 1 107 ? -0.524 15.844 -2.213 1 98.38 107 LEU B C 1
ATOM 2266 O O . LEU B 1 107 ? -0.116 16.984 -1.994 1 98.38 107 LEU B O 1
ATOM 2270 N N . LEU B 1 108 ? -1.082 15.477 -3.326 1 98.31 108 LEU B N 1
ATOM 2271 C CA . LEU B 1 108 ? -1.12 16.359 -4.488 1 98.31 108 LEU B CA 1
ATOM 2272 C C . LEU B 1 108 ? -2.076 17.531 -4.254 1 98.31 108 LEU B C 1
ATOM 2274 O O . LEU B 1 108 ? -2.006 18.547 -4.949 1 98.31 108 LEU B O 1
ATOM 2278 N N . THR B 1 109 ? -2.941 17.422 -3.275 1 96.94 109 THR B N 1
ATOM 2279 C CA . THR B 1 109 ? -3.857 18.516 -2.969 1 96.94 109 THR B CA 1
ATOM 2280 C C . THR B 1 109 ? -3.188 19.531 -2.062 1 96.94 109 THR B C 1
ATOM 2282 O O . THR B 1 109 ? -3.762 20.594 -1.78 1 96.94 109 THR B O 1
ATOM 2285 N N . GLN B 1 110 ? -1.962 19.281 -1.614 1 96.69 110 GLN B N 1
ATOM 2286 C CA . GLN B 1 110 ? -1.272 20.125 -0.647 1 96.69 110 GLN B CA 1
ATOM 2287 C C . GLN B 1 110 ? -0.129 20.891 -1.305 1 96.69 110 GLN B C 1
ATOM 2289 O O . GLN B 1 110 ? 0.484 20.406 -2.258 1 96.69 110 GLN B O 1
ATOM 2294 N N . THR B 1 111 ? 0.138 22.062 -0.768 1 96.31 111 THR B N 1
ATOM 2295 C CA . THR B 1 111 ? 1.325 22.812 -1.171 1 96.31 111 THR B CA 1
ATOM 2296 C C . THR B 1 111 ? 2.502 22.5 -0.251 1 96.31 111 THR B C 1
ATOM 2298 O O . THR B 1 111 ? 3.65 22.453 -0.694 1 96.31 111 THR B O 1
ATOM 2301 N N . LYS B 1 112 ? 2.145 22.266 1.031 1 95.44 112 LYS B N 1
ATOM 2302 C CA . LYS B 1 112 ? 3.094 21.859 2.062 1 95.44 112 LYS B CA 1
ATOM 2303 C C . LYS B 1 112 ? 2.561 20.688 2.869 1 95.44 112 LYS B C 1
ATOM 2305 O O . LYS B 1 112 ? 1.349 20.531 3.033 1 95.44 112 LYS B O 1
ATOM 2310 N N . VAL B 1 113 ? 3.494 19.922 3.293 1 96.44 113 VAL B N 1
ATOM 2311 C CA . VAL B 1 113 ? 3.115 18.766 4.109 1 96.44 113 VAL B CA 1
ATOM 2312 C C . VAL B 1 113 ? 4.16 18.547 5.203 1 96.44 113 VAL B C 1
ATOM 2314 O O . VAL B 1 113 ? 5.332 18.875 5.027 1 96.44 113 VAL B O 1
ATOM 2317 N N . PRO B 1 114 ? 3.686 18.062 6.336 1 95.69 114 PRO B N 1
ATOM 2318 C CA . PRO B 1 114 ? 4.738 17.562 7.227 1 95.69 114 PRO B CA 1
ATOM 2319 C C . PRO B 1 114 ? 5.637 16.531 6.555 1 95.69 114 PRO B C 1
ATOM 2321 O O . PRO B 1 114 ? 5.152 15.672 5.809 1 95.69 114 PRO B O 1
ATOM 2324 N N . ARG B 1 115 ? 6.848 16.531 6.797 1 95.75 115 ARG B N 1
ATOM 2325 C CA . ARG B 1 115 ? 7.832 15.688 6.125 1 95.75 115 ARG B CA 1
ATOM 2326 C C . ARG B 1 115 ? 7.504 14.211 6.312 1 95.75 115 ARG B C 1
ATOM 2328 O O . ARG B 1 115 ? 7.723 13.398 5.41 1 95.75 115 ARG B O 1
ATOM 2335 N N . TRP B 1 116 ? 6.961 13.883 7.473 1 97.31 116 TRP B N 1
ATOM 2336 C CA . TRP B 1 116 ? 6.66 12.484 7.746 1 9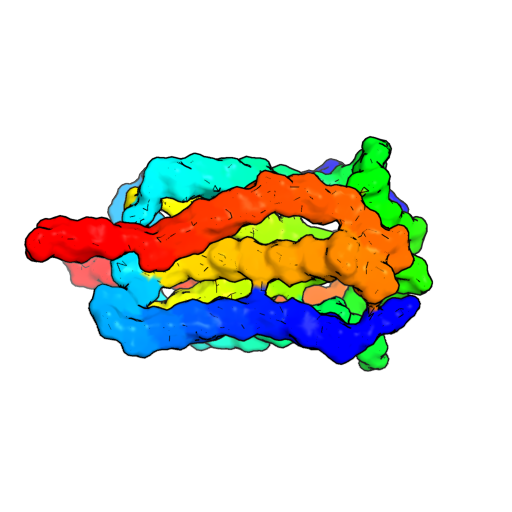7.31 116 TRP B CA 1
ATOM 2337 C C . TRP B 1 116 ? 5.617 11.953 6.773 1 97.31 116 TRP B C 1
ATOM 2339 O O . TRP B 1 116 ? 5.539 10.742 6.535 1 97.31 116 TRP B O 1
ATOM 2349 N N . ALA B 1 117 ? 4.797 12.773 6.184 1 97.94 117 ALA B N 1
ATOM 2350 C CA . ALA B 1 117 ? 3.771 12.336 5.242 1 97.94 117 ALA B CA 1
ATOM 2351 C C . ALA B 1 117 ? 4.398 11.758 3.977 1 97.94 117 ALA B C 1
ATOM 2353 O O . ALA B 1 117 ? 3.816 10.891 3.326 1 97.94 117 ALA B O 1
ATOM 2354 N N . MET B 1 118 ? 5.582 12.172 3.668 1 98.06 118 MET B N 1
ATOM 2355 C CA . MET B 1 118 ? 6.273 11.703 2.469 1 98.06 118 MET B CA 1
ATOM 2356 C C . MET B 1 118 ? 6.914 10.344 2.707 1 98.06 118 MET B C 1
ATOM 2358 O O . MET B 1 118 ? 7.348 9.68 1.761 1 98.06 118 MET B O 1
ATOM 2362 N N . MET B 1 119 ? 6.938 9.867 3.957 1 98.06 119 MET B N 1
ATOM 2363 C CA . MET B 1 119 ? 7.547 8.57 4.262 1 98.06 119 MET B CA 1
ATOM 2364 C C . MET B 1 119 ? 6.758 7.434 3.621 1 98.06 119 MET B C 1
ATOM 2366 O O . MET B 1 119 ? 7.324 6.395 3.283 1 98.06 119 MET B O 1
ATOM 2370 N N . THR B 1 120 ? 5.484 7.641 3.391 1 98.38 120 THR B N 1
ATOM 2371 C CA . THR B 1 120 ? 4.656 6.602 2.797 1 98.38 120 THR B CA 1
ATOM 2372 C C . THR B 1 120 ? 5.043 6.363 1.34 1 98.38 120 THR B C 1
ATOM 2374 O O . THR B 1 120 ? 5.438 5.254 0.968 1 98.38 120 THR B O 1
ATOM 2377 N N . PRO B 1 121 ? 5.023 7.406 0.521 1 98.25 121 PRO B N 1
ATOM 2378 C CA . PRO B 1 121 ? 5.461 7.133 -0.852 1 98.25 121 PRO B CA 1
ATOM 2379 C C . PRO B 1 121 ? 6.938 6.77 -0.941 1 98.25 121 PRO B C 1
ATOM 2381 O O . PRO B 1 121 ? 7.336 5.996 -1.819 1 98.25 121 PRO B O 1
ATOM 2384 N N . ILE B 1 122 ? 7.797 7.238 -0.074 1 98.06 122 ILE B N 1
ATOM 2385 C CA . ILE B 1 122 ? 9.211 6.883 -0.086 1 98.06 122 ILE B CA 1
ATOM 2386 C C . ILE B 1 122 ? 9.383 5.41 0.273 1 98.06 122 ILE B C 1
ATOM 2388 O O . ILE B 1 122 ? 10.219 4.715 -0.301 1 98.06 122 ILE B O 1
ATOM 2392 N N . SER B 1 123 ? 8.562 4.938 1.198 1 98.31 123 SER B N 1
ATOM 2393 C CA . SER B 1 123 ? 8.617 3.521 1.542 1 98.31 123 SER B CA 1
ATOM 2394 C C . SER B 1 123 ? 8.18 2.652 0.368 1 98.31 123 SER B C 1
ATOM 2396 O O . SER B 1 123 ? 8.719 1.563 0.159 1 98.31 123 SER B O 1
ATOM 2398 N N . GLN B 1 124 ? 7.156 3.068 -0.356 1 98.25 124 GLN B N 1
ATOM 2399 C CA . GLN B 1 124 ? 6.715 2.375 -1.562 1 98.25 124 GLN B CA 1
ATOM 2400 C C . GLN B 1 124 ? 7.848 2.273 -2.582 1 98.25 124 GLN B C 1
ATOM 2402 O O . GLN B 1 124 ? 8.102 1.197 -3.129 1 98.25 124 GLN B O 1
ATOM 2407 N N . LEU B 1 125 ? 8.555 3.332 -2.756 1 98.25 125 LEU B N 1
ATOM 2408 C CA . LEU B 1 125 ? 9.664 3.359 -3.705 1 98.25 125 LEU B CA 1
ATOM 2409 C C . LEU B 1 125 ? 10.82 2.496 -3.215 1 98.25 125 LEU B C 1
ATOM 2411 O O . LEU B 1 125 ? 11.477 1.82 -4.012 1 98.25 125 LEU B O 1
ATOM 2415 N N . ALA B 1 126 ? 11.086 2.523 -1.933 1 98.19 126 ALA B N 1
ATOM 2416 C CA . ALA B 1 126 ? 12.148 1.698 -1.355 1 98.19 126 ALA B CA 1
ATOM 2417 C C . ALA B 1 126 ? 11.883 0.216 -1.601 1 98.19 126 ALA B C 1
ATOM 2419 O O . ALA B 1 126 ? 12.797 -0.533 -1.959 1 98.19 126 ALA B O 1
ATOM 2420 N N . TRP B 1 127 ? 10.656 -0.222 -1.427 1 98.19 127 TRP B N 1
ATOM 2421 C CA . TRP B 1 127 ? 10.336 -1.625 -1.664 1 98.19 127 TRP B CA 1
ATOM 2422 C C . TRP B 1 127 ? 10.422 -1.961 -3.148 1 98.19 127 TRP B C 1
ATOM 2424 O O . TRP B 1 127 ? 10.883 -3.043 -3.521 1 98.19 127 TRP B O 1
ATOM 2434 N N . ASN B 1 128 ? 9.977 -1.021 -3.977 1 97.5 128 ASN B N 1
ATOM 2435 C CA . ASN B 1 128 ? 10.078 -1.231 -5.414 1 97.5 128 ASN B CA 1
ATOM 2436 C C . ASN B 1 128 ? 11.523 -1.413 -5.855 1 97.5 128 ASN B C 1
ATOM 2438 O O . ASN B 1 128 ? 11.82 -2.248 -6.711 1 97.5 128 ASN B O 1
ATOM 2442 N N . LEU B 1 129 ? 12.391 -0.65 -5.328 1 97.31 129 LEU B N 1
ATOM 2443 C CA . LEU B 1 129 ? 13.805 -0.81 -5.637 1 97.31 129 LEU B CA 1
ATOM 2444 C C . LEU B 1 129 ? 14.289 -2.209 -5.266 1 97.31 129 LEU B C 1
ATOM 2446 O O . LEU B 1 129 ? 14.992 -2.854 -6.047 1 97.31 129 LEU B O 1
ATOM 2450 N N . LYS B 1 130 ? 13.891 -2.652 -4.098 1 97.19 130 LYS B N 1
ATOM 2451 C CA . LYS B 1 130 ? 14.188 -4.023 -3.695 1 97.19 130 LYS B CA 1
ATOM 2452 C C . LYS B 1 130 ? 13.641 -5.023 -4.711 1 97.19 130 LYS B C 1
ATOM 2454 O O . LYS B 1 130 ? 14.328 -5.984 -5.074 1 97.19 130 LYS B O 1
ATOM 2459 N N . ASN B 1 131 ? 12.438 -4.816 -5.203 1 97 131 ASN B N 1
ATOM 2460 C CA . ASN B 1 131 ? 11.828 -5.699 -6.191 1 97 131 ASN B CA 1
ATOM 2461 C C . ASN B 1 131 ? 12.625 -5.727 -7.488 1 97 131 ASN B C 1
ATOM 2463 O O . ASN B 1 131 ? 12.797 -6.789 -8.094 1 97 131 ASN B O 1
ATOM 2467 N N . HIS B 1 132 ? 13.117 -4.605 -7.93 1 96.62 132 HIS B N 1
ATOM 2468 C CA . HIS B 1 132 ? 13.906 -4.551 -9.156 1 96.62 132 HIS B CA 1
ATOM 2469 C C . HIS B 1 132 ? 15.172 -5.391 -9.031 1 96.62 132 HIS B C 1
ATOM 2471 O O . HIS B 1 132 ? 15.562 -6.078 -9.977 1 96.62 132 HIS B O 1
ATOM 2477 N N . VAL B 1 133 ? 15.742 -5.32 -7.859 1 95.44 133 VAL B N 1
ATOM 2478 C CA . VAL B 1 133 ? 16.922 -6.133 -7.602 1 95.44 133 VAL B CA 1
ATOM 2479 C C . VAL B 1 133 ? 16.578 -7.613 -7.688 1 95.44 133 VAL B C 1
ATOM 2481 O O . VAL B 1 133 ? 17.25 -8.383 -8.367 1 95.44 133 VAL B O 1
ATOM 2484 N N . ALA B 1 134 ? 15.438 -8.008 -7.164 1 94.38 134 ALA B N 1
ATOM 2485 C CA . ALA B 1 134 ? 15 -9.398 -7.148 1 94.38 134 ALA B CA 1
ATOM 2486 C C . ALA B 1 134 ? 14.586 -9.859 -8.539 1 94.38 134 ALA B C 1
ATOM 2488 O O . ALA B 1 134 ? 14.992 -10.938 -8.992 1 94.38 134 ALA B O 1
ATOM 2489 N N . TRP B 1 135 ? 13.844 -9.008 -9.219 1 93.25 135 TRP B N 1
ATOM 2490 C CA . TRP B 1 135 ? 13.203 -9.398 -10.469 1 93.25 135 TRP B CA 1
ATOM 2491 C C . TRP B 1 135 ? 14.203 -9.414 -11.617 1 93.25 135 TRP B C 1
ATOM 2493 O O . TRP B 1 135 ? 14.078 -10.219 -12.547 1 93.25 135 TRP B O 1
ATOM 2503 N N . TYR B 1 136 ? 15.125 -8.5 -11.586 1 92.94 136 TYR B N 1
ATOM 2504 C CA . TYR B 1 136 ? 15.992 -8.375 -12.758 1 92.94 136 TYR B CA 1
ATOM 2505 C C . TYR B 1 136 ? 17.438 -8.742 -12.414 1 92.94 136 TYR B C 1
ATOM 2507 O O . TYR B 1 136 ? 18 -9.648 -13.016 1 92.94 136 TYR B O 1
ATOM 2515 N N . PHE B 1 137 ? 17.984 -8.195 -11.438 1 92.31 137 PHE B N 1
ATOM 2516 C CA . PHE B 1 137 ? 19.406 -8.32 -11.188 1 92.31 137 PHE B CA 1
ATOM 2517 C C . PHE B 1 137 ? 19.734 -9.648 -10.5 1 92.31 137 PHE B C 1
ATOM 2519 O O . PHE B 1 137 ? 20.812 -10.203 -10.68 1 92.31 137 PHE B O 1
ATOM 2526 N N . MET B 1 138 ? 18.797 -10.188 -9.734 1 92.12 138 MET B N 1
ATOM 2527 C CA . MET B 1 138 ? 19.031 -11.445 -9.031 1 92.12 138 MET B CA 1
ATOM 2528 C C . MET B 1 138 ? 18.031 -12.516 -9.5 1 92.12 138 MET B C 1
ATOM 2530 O O . MET B 1 138 ? 17.609 -13.352 -8.711 1 92.12 138 MET B O 1
ATOM 2534 N N . SER B 1 139 ? 17.625 -12.406 -10.727 1 88.44 139 SER B N 1
ATOM 2535 C CA . SER B 1 139 ? 16.562 -13.25 -11.289 1 88.44 139 SER B CA 1
ATOM 2536 C C . SER B 1 139 ? 16.953 -14.727 -11.258 1 88.44 139 SER B C 1
ATOM 2538 O O . SER B 1 139 ? 16.094 -15.594 -11.086 1 88.44 139 SER B O 1
ATOM 2540 N N . GLY B 1 140 ? 18.188 -15.062 -11.445 1 85.19 140 GLY B N 1
ATOM 2541 C CA . GLY B 1 140 ? 18.641 -16.438 -11.391 1 85.19 140 GLY B CA 1
ATOM 2542 C C . GLY B 1 140 ? 18.391 -17.094 -10.047 1 85.19 140 GLY B C 1
ATOM 2543 O O . GLY B 1 140 ? 18.297 -18.328 -9.953 1 85.19 140 GLY B O 1
ATOM 2544 N N . THR B 1 141 ? 18.156 -16.219 -9.078 1 85.25 141 THR B N 1
ATOM 2545 C CA . THR B 1 141 ? 17.984 -16.719 -7.723 1 85.25 141 THR B CA 1
ATOM 2546 C C . THR B 1 141 ? 16.516 -16.625 -7.297 1 85.25 141 THR B C 1
ATOM 2548 O O . THR B 1 141 ? 16.031 -17.484 -6.555 1 85.25 141 THR B O 1
ATOM 2551 N N . PHE B 1 142 ? 15.859 -15.664 -7.777 1 86.5 142 PHE B N 1
ATOM 2552 C CA . PHE B 1 142 ? 14.562 -15.352 -7.184 1 86.5 142 PHE B CA 1
ATOM 2553 C C . PHE B 1 142 ? 13.438 -15.602 -8.18 1 86.5 142 PHE B C 1
ATOM 2555 O O . PHE B 1 142 ? 12.445 -16.25 -7.848 1 86.5 142 PHE B O 1
ATOM 2562 N N . ALA B 1 143 ? 13.578 -15.195 -9.383 1 84.88 143 ALA B N 1
ATOM 2563 C CA . ALA B 1 143 ? 12.5 -15.297 -10.367 1 84.88 143 ALA B CA 1
ATOM 2564 C C . ALA B 1 143 ? 12.477 -16.672 -11.016 1 84.88 143 ALA B C 1
ATOM 2566 O O . ALA B 1 143 ? 13.453 -17.094 -11.633 1 84.88 143 ALA B O 1
ATOM 2567 N N . PRO B 1 144 ? 11.438 -17.344 -10.977 1 84.12 144 PRO B N 1
ATOM 2568 C CA . PRO B 1 144 ? 11.375 -18.75 -11.383 1 84.12 144 PRO B CA 1
ATOM 2569 C C . PRO B 1 144 ? 11.656 -18.938 -12.875 1 84.12 144 PRO B C 1
ATOM 2571 O O . PRO B 1 144 ? 12.172 -19.984 -13.281 1 84.12 144 PRO B O 1
ATOM 2574 N N . GLU B 1 145 ? 11.312 -17.938 -13.688 1 86.5 145 GLU B N 1
ATOM 2575 C CA . GLU B 1 145 ? 11.422 -18.109 -15.133 1 86.5 145 GLU B CA 1
ATOM 2576 C C . GLU B 1 145 ? 12.523 -17.219 -15.711 1 86.5 145 GLU B C 1
ATOM 2578 O O . GLU B 1 145 ? 12.656 -17.109 -16.922 1 86.5 145 GLU B O 1
ATOM 2583 N N . GLY B 1 146 ? 13.281 -16.609 -14.898 1 88 146 GLY B N 1
ATOM 2584 C CA . GLY B 1 146 ? 14.297 -15.672 -15.344 1 88 146 GLY B CA 1
ATOM 2585 C C . GLY B 1 146 ? 13.891 -14.219 -15.148 1 88 146 GLY B C 1
ATOM 2586 O O . GLY B 1 146 ? 12.883 -13.93 -14.5 1 88 146 GLY B O 1
ATOM 2587 N N . PRO B 1 147 ? 14.719 -13.383 -15.719 1 89.12 147 PRO B N 1
ATOM 2588 C CA . PRO B 1 147 ? 14.469 -11.961 -15.469 1 89.12 147 PRO B CA 1
ATOM 2589 C C . PRO B 1 147 ? 13.125 -11.492 -16.031 1 89.12 147 PRO B C 1
ATOM 2591 O O . PRO B 1 147 ? 12.742 -11.875 -17.141 1 89.12 147 PRO B O 1
ATOM 2594 N N . LEU B 1 148 ? 12.461 -10.656 -15.266 1 88.94 148 LEU B N 1
ATOM 2595 C CA . LEU B 1 148 ? 11.219 -10.023 -15.695 1 88.94 148 LEU B CA 1
ATOM 2596 C C . LEU B 1 148 ? 11.5 -8.766 -16.516 1 88.94 148 LEU B C 1
ATOM 2598 O O . LEU B 1 148 ? 11.984 -7.766 -15.969 1 88.94 148 LEU B O 1
ATOM 2602 N N . LEU B 1 149 ? 11.086 -8.812 -17.75 1 87.81 149 LEU B N 1
ATOM 2603 C CA . LEU B 1 149 ? 11.297 -7.645 -18.594 1 87.81 149 LEU B CA 1
ATOM 2604 C C . LEU B 1 149 ? 10.555 -6.434 -18.047 1 87.81 149 LEU B C 1
ATOM 2606 O O . LEU B 1 149 ? 11.031 -5.301 -18.172 1 87.81 149 LEU B O 1
ATOM 2610 N N . PHE B 1 150 ? 9.461 -6.645 -17.453 1 89.19 150 PHE B N 1
ATOM 2611 C CA . PHE B 1 150 ? 8.664 -5.59 -16.828 1 89.19 150 PHE B CA 1
ATOM 2612 C C . PHE B 1 150 ? 9.508 -4.77 -15.859 1 89.19 150 PHE B C 1
ATOM 2614 O O . PHE B 1 150 ? 9.297 -3.564 -15.711 1 89.19 150 PHE B O 1
ATOM 2621 N N . ALA B 1 151 ? 10.461 -5.414 -15.219 1 92.81 151 ALA B N 1
ATOM 2622 C CA . ALA B 1 151 ? 11.281 -4.742 -14.211 1 92.81 151 ALA B CA 1
ATOM 2623 C C . ALA B 1 151 ? 12.062 -3.582 -14.82 1 92.81 151 ALA B C 1
ATOM 2625 O O . ALA B 1 151 ? 12.203 -2.525 -14.203 1 92.81 151 ALA B O 1
ATOM 2626 N N . LEU B 1 152 ? 12.477 -3.75 -16.047 1 92.75 152 LEU B N 1
ATOM 2627 C CA . LEU B 1 152 ? 13.234 -2.697 -16.703 1 92.75 152 LEU B CA 1
ATOM 2628 C C . LEU B 1 152 ? 12.336 -1.503 -17.031 1 92.75 152 LEU B C 1
ATOM 2630 O O . LEU B 1 152 ? 12.734 -0.353 -16.828 1 92.75 152 LEU B O 1
ATOM 2634 N N . LEU B 1 153 ? 11.195 -1.806 -17.5 1 92 153 LEU B N 1
ATOM 2635 C 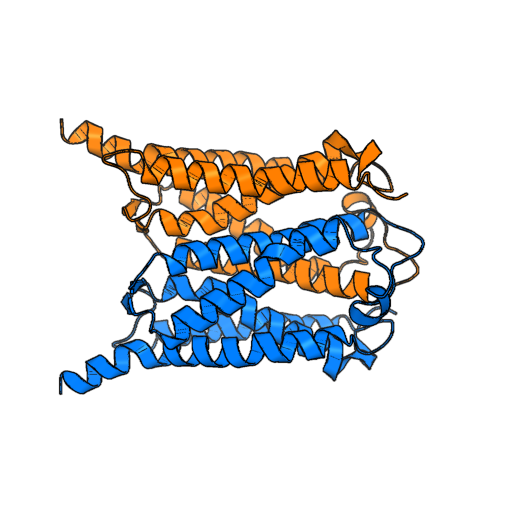CA . LEU B 1 153 ? 10.242 -0.742 -17.828 1 92 153 LEU B CA 1
ATOM 2636 C C . LEU B 1 153 ? 9.828 0.003 -16.562 1 92 153 LEU B C 1
ATOM 2638 O O . LEU B 1 153 ? 9.734 1.233 -16.562 1 92 153 LEU B O 1
ATOM 2642 N N . ASP B 1 154 ? 9.625 -0.733 -15.539 1 95.06 154 ASP B N 1
ATOM 2643 C CA . ASP B 1 154 ? 9.242 -0.151 -14.25 1 95.06 154 ASP B CA 1
ATOM 2644 C C . ASP B 1 154 ? 10.375 0.709 -13.688 1 95.06 154 ASP B C 1
ATOM 2646 O O . ASP B 1 154 ? 10.125 1.792 -13.148 1 95.06 154 ASP B O 1
ATOM 2650 N N . MET B 1 155 ? 11.586 0.281 -13.891 1 96.88 155 MET B N 1
ATOM 2651 C CA . MET B 1 155 ? 12.75 1.03 -13.422 1 96.88 155 MET B CA 1
ATOM 2652 C C . MET B 1 155 ? 12.828 2.393 -14.102 1 96.88 155 MET B C 1
ATOM 2654 O O . MET B 1 155 ? 13.188 3.387 -13.469 1 96.88 155 MET B O 1
ATOM 2658 N N . ALA B 1 156 ? 12.516 2.432 -15.328 1 96.94 156 ALA B N 1
ATOM 2659 C CA . ALA B 1 156 ? 12.602 3.666 -16.109 1 96.94 156 ALA B CA 1
ATOM 2660 C C . ALA B 1 156 ? 11.656 4.73 -15.555 1 96.94 156 ALA B C 1
ATOM 2662 O O . ALA B 1 156 ? 11.906 5.93 -15.711 1 96.94 156 ALA B O 1
ATOM 2663 N N . VAL B 1 157 ? 10.594 4.297 -14.867 1 97 157 VAL B N 1
ATOM 2664 C CA . VAL B 1 157 ? 9.617 5.219 -14.305 1 97 157 VAL B CA 1
ATOM 2665 C C . VAL B 1 157 ? 9.938 5.477 -12.836 1 97 157 VAL B C 1
ATOM 2667 O O . VAL B 1 157 ? 10 6.629 -12.398 1 97 157 VAL B O 1
ATOM 2670 N N . ILE B 1 158 ? 10.266 4.473 -12.094 1 98.19 158 ILE B N 1
ATOM 2671 C CA . ILE B 1 158 ? 10.344 4.508 -10.633 1 98.19 158 ILE B CA 1
ATOM 2672 C C . ILE B 1 158 ? 11.664 5.148 -10.211 1 98.19 158 ILE B C 1
ATOM 2674 O O . ILE B 1 158 ? 11.703 5.918 -9.25 1 98.19 158 ILE B O 1
ATOM 2678 N N . TRP B 1 159 ? 12.742 4.926 -10.898 1 98.38 159 TRP B N 1
ATOM 2679 C CA . TRP B 1 159 ? 14.047 5.395 -10.453 1 98.38 159 TRP B CA 1
ATOM 2680 C C . TRP B 1 159 ? 14.141 6.914 -10.531 1 98.38 159 TRP B C 1
ATOM 2682 O O . TRP B 1 159 ? 14.586 7.566 -9.586 1 98.38 159 TRP B O 1
ATOM 2692 N N . PRO B 1 160 ? 13.711 7.516 -11.656 1 98.5 160 PRO B N 1
ATOM 2693 C CA . PRO B 1 160 ? 13.703 8.977 -11.68 1 98.5 160 PRO B CA 1
ATOM 2694 C C . PRO B 1 160 ? 12.797 9.578 -10.609 1 98.5 160 PRO B C 1
ATOM 2696 O O . PRO B 1 160 ? 13.156 10.578 -9.977 1 98.5 160 PRO B O 1
ATOM 2699 N N . ILE B 1 161 ? 11.664 9.008 -10.359 1 98.62 161 ILE B N 1
ATOM 2700 C CA . ILE B 1 161 ? 10.742 9.469 -9.328 1 98.62 161 ILE B CA 1
ATOM 2701 C C . ILE B 1 161 ? 11.414 9.367 -7.957 1 98.62 161 ILE B C 1
ATOM 2703 O O . ILE B 1 161 ? 11.328 10.297 -7.148 1 98.62 161 ILE B O 1
ATOM 2707 N N . THR B 1 162 ? 12.102 8.273 -7.727 1 98.44 162 THR B N 1
ATOM 2708 C CA . THR B 1 162 ? 12.812 8.062 -6.473 1 98.44 162 THR B CA 1
ATOM 2709 C C . THR B 1 162 ? 13.859 9.156 -6.258 1 98.44 162 THR B C 1
ATOM 2711 O O . THR B 1 162 ? 13.992 9.688 -5.152 1 98.44 162 THR B O 1
ATOM 2714 N N . ALA B 1 163 ? 14.531 9.516 -7.309 1 98.31 163 ALA B N 1
ATOM 2715 C CA . ALA B 1 163 ? 15.547 10.562 -7.223 1 98.31 163 ALA B CA 1
ATOM 2716 C C . ALA B 1 163 ? 14.922 11.906 -6.855 1 98.31 163 ALA B C 1
ATOM 2718 O O . ALA B 1 163 ? 15.438 12.625 -5.996 1 98.31 163 ALA B O 1
ATOM 2719 N N . VAL B 1 164 ? 13.812 12.203 -7.438 1 98.25 164 VAL B N 1
ATOM 2720 C CA . VAL B 1 164 ? 13.141 13.477 -7.195 1 98.25 164 VAL B CA 1
ATOM 2721 C C . VAL B 1 164 ? 12.625 13.516 -5.758 1 98.25 164 VAL B C 1
ATOM 2723 O O . VAL B 1 164 ? 12.836 14.5 -5.043 1 98.25 164 VAL B O 1
ATOM 2726 N N . TYR B 1 165 ? 11.938 12.445 -5.297 1 97.88 165 TYR B N 1
ATOM 2727 C CA . TYR B 1 165 ? 11.422 12.391 -3.936 1 97.88 165 TYR B CA 1
ATOM 2728 C C . TYR B 1 165 ? 12.547 12.484 -2.916 1 97.88 165 TYR B C 1
ATOM 2730 O O . TYR B 1 165 ? 12.453 13.25 -1.951 1 97.88 165 TYR B O 1
ATOM 2738 N N . GLY B 1 166 ? 13.594 11.688 -3.186 1 95.94 166 GLY B N 1
ATOM 2739 C CA . GLY B 1 166 ? 14.727 11.68 -2.27 1 95.94 166 GLY B CA 1
ATOM 2740 C C . GLY B 1 166 ? 15.398 13.023 -2.143 1 95.94 166 GLY B C 1
ATOM 2741 O O . GLY B 1 166 ? 15.695 13.477 -1.034 1 95.94 166 GLY B O 1
ATOM 2742 N N . TYR B 1 167 ? 15.578 13.609 -3.244 1 95.19 167 TYR B N 1
ATOM 2743 C CA . TYR B 1 167 ? 16.234 14.914 -3.256 1 95.19 167 TYR B CA 1
ATOM 2744 C C . TYR B 1 167 ? 15.422 15.945 -2.482 1 95.19 167 TYR B C 1
ATOM 2746 O O . TYR B 1 167 ? 15.945 16.609 -1.581 1 95.19 167 TYR B O 1
ATOM 2754 N N . ASN B 1 168 ? 14.195 16.047 -2.785 1 94.56 168 ASN B N 1
ATOM 2755 C CA . ASN B 1 168 ? 13.344 17.016 -2.107 1 94.56 168 ASN B CA 1
ATOM 2756 C C . ASN B 1 168 ? 13.219 16.703 -0.618 1 94.56 168 ASN B C 1
ATOM 2758 O O . ASN B 1 168 ? 13.211 17.625 0.21 1 94.56 168 ASN B O 1
ATOM 2762 N N . PHE B 1 169 ? 13.148 15.477 -0.295 1 94.31 169 PHE B N 1
ATOM 2763 C CA . PHE B 1 169 ? 12.984 15.031 1.085 1 94.31 169 PHE B CA 1
ATOM 2764 C C . PHE B 1 169 ? 14.188 15.43 1.928 1 94.31 169 PHE B C 1
ATOM 2766 O O . PHE B 1 169 ? 14.039 15.883 3.066 1 94.31 169 PHE B O 1
ATOM 2773 N N . LEU B 1 170 ? 15.305 15.367 1.338 1 90.75 170 LEU B N 1
ATOM 2774 C CA . LEU B 1 170 ? 16.531 15.602 2.076 1 90.75 170 LEU B CA 1
ATOM 2775 C C . LEU B 1 170 ? 16.938 17.078 2.039 1 90.75 170 LEU B C 1
ATOM 2777 O O . LEU B 1 170 ? 17.547 17.578 2.977 1 90.75 170 LEU B O 1
ATOM 2781 N N . TYR B 1 171 ? 16.422 17.875 0.999 1 85.06 171 TYR B N 1
ATOM 2782 C CA . TYR B 1 171 ? 17 19.203 0.821 1 85.06 171 TYR B CA 1
ATOM 2783 C C . TYR B 1 171 ? 15.922 20.281 0.792 1 85.06 171 TYR B C 1
ATOM 2785 O O . TYR B 1 171 ? 16.219 21.469 0.697 1 85.06 171 TYR B O 1
ATOM 2793 N N . ALA B 1 172 ? 14.68 20.062 0.833 1 74.75 172 ALA B N 1
ATOM 2794 C CA . ALA B 1 172 ? 13.617 21.062 0.729 1 74.75 172 ALA B CA 1
ATOM 2795 C C . ALA B 1 172 ? 13.883 22.234 1.665 1 74.75 172 ALA B C 1
ATOM 2797 O O . ALA B 1 172 ? 13.648 23.391 1.299 1 74.75 172 ALA B O 1
ATOM 2798 N N . ASP B 1 173 ? 14.047 22.109 2.924 1 66.31 173 ASP B N 1
ATOM 2799 C CA . ASP B 1 173 ? 14.148 23.219 3.857 1 66.31 173 ASP B CA 1
ATOM 2800 C C . ASP B 1 173 ? 15.547 23.828 3.844 1 66.31 173 ASP B C 1
ATOM 2802 O O . ASP B 1 173 ? 15.789 24.859 4.469 1 66.31 173 ASP B O 1
ATOM 2806 N N . LYS B 1 174 ? 16.422 23.203 3.32 1 58.16 174 LYS B N 1
ATOM 2807 C CA . LYS B 1 174 ? 17.781 23.75 3.389 1 58.16 174 LYS B CA 1
ATOM 2808 C C . LYS B 1 174 ? 17.891 25.016 2.549 1 58.16 174 LYS B C 1
ATOM 2810 O O . LYS B 1 174 ? 18.75 25.875 2.818 1 58.16 174 LYS B O 1
ATOM 2815 N N . LYS B 1 175 ? 17.125 25.094 1.641 1 54.06 175 LYS B N 1
ATOM 2816 C CA . LYS B 1 175 ? 17.25 26.359 0.918 1 54.06 175 LYS B CA 1
ATOM 2817 C C . LYS B 1 175 ? 16.781 27.531 1.783 1 54.06 175 LYS B C 1
ATOM 2819 O O . LYS B 1 175 ? 17.344 28.625 1.693 1 54.06 175 LYS B O 1
ATOM 2824 N N . ASP B 1 176 ? 15.719 27.234 2.557 1 49.91 176 ASP B N 1
ATOM 2825 C CA . ASP B 1 176 ? 15.305 28.391 3.357 1 49.91 176 ASP B CA 1
ATOM 2826 C C . ASP B 1 176 ? 16.312 28.656 4.48 1 49.91 176 ASP B C 1
ATOM 2828 O O . ASP B 1 176 ? 16.422 29.797 4.953 1 49.91 176 ASP B O 1
ATOM 2832 N N . LEU B 1 177 ? 16.875 27.625 4.906 1 49.88 177 LEU B N 1
ATOM 2833 C CA . LEU B 1 177 ? 17.891 27.859 5.926 1 49.88 177 LEU B CA 1
ATOM 2834 C C . LEU B 1 177 ? 19.031 28.719 5.379 1 49.88 177 LEU B C 1
ATOM 2836 O O . LEU B 1 177 ? 19.578 29.562 6.094 1 49.88 177 LEU B O 1
ATOM 2840 N N . ASN B 1 178 ? 19.344 28.453 4.223 1 47.56 178 ASN B N 1
ATOM 2841 C CA . ASN B 1 178 ? 20.438 29.266 3.693 1 47.56 178 ASN B CA 1
ATOM 2842 C C . ASN B 1 178 ? 19.984 30.688 3.389 1 47.56 178 ASN B C 1
ATOM 2844 O O . ASN B 1 178 ? 20.812 31.578 3.191 1 47.56 178 ASN B O 1
ATOM 2848 N N . LYS B 1 179 ? 18.75 30.938 3.268 1 48.12 179 LYS B N 1
ATOM 2849 C CA . LYS B 1 179 ? 18.344 32.312 3.059 1 48.12 179 LYS B CA 1
ATOM 2850 C C . LYS B 1 179 ? 18.25 33.094 4.383 1 48.12 179 LYS B C 1
ATOM 2852 O O . LYS B 1 179 ? 18.156 34.312 4.398 1 48.12 179 LYS B O 1
ATOM 2857 N N . LYS B 1 180 ? 18.125 32.5 5.426 1 47.88 180 LYS B N 1
ATOM 2858 C CA . LYS B 1 180 ? 18.047 33.188 6.703 1 47.88 180 LYS B CA 1
ATOM 2859 C C . LYS B 1 180 ? 19.438 33.594 7.191 1 47.88 180 LYS B C 1
ATOM 2861 O O . LYS B 1 180 ? 19.562 34.375 8.148 1 47.88 180 LYS B O 1
ATOM 2866 N N . GLU B 1 181 ? 20.453 33.156 6.555 1 44.53 181 GLU B N 1
ATOM 2867 C CA . GLU B 1 181 ? 21.75 33.719 6.902 1 44.53 181 GLU B CA 1
ATOM 2868 C C . GLU B 1 181 ? 22.172 34.812 5.914 1 44.53 181 GLU B C 1
ATOM 2870 O O . GLU B 1 181 ? 22 34.656 4.703 1 44.53 181 GLU B O 1
#

Solvent-accessible surface area (backbone atoms only — not comparable to full-atom values): 18886 Å² total; per-residue (Å²): 132,79,52,55,46,64,60,45,50,56,52,62,42,49,40,56,51,51,52,50,49,52,53,48,48,36,72,70,38,83,98,47,49,48,78,38,74,33,67,60,44,74,68,46,50,52,40,44,50,52,53,31,62,67,30,63,53,45,34,56,39,62,70,49,45,64,78,42,86,69,42,38,73,35,52,34,48,72,55,92,57,74,26,33,33,54,52,50,25,43,55,38,23,26,39,27,30,52,25,50,29,47,40,44,53,50,54,69,75,44,62,58,38,43,41,48,68,52,47,30,62,50,42,44,47,40,39,48,53,46,44,38,42,38,30,44,78,37,4,92,61,59,28,71,76,38,60,38,57,42,38,58,60,48,43,70,55,48,51,60,39,45,52,46,52,50,48,47,71,75,45,52,63,53,57,58,55,58,63,75,101,133,80,52,54,48,64,60,46,51,56,52,62,42,47,42,56,51,51,54,50,50,52,54,49,49,37,71,69,40,82,97,47,50,48,77,38,74,32,67,59,45,72,69,44,49,53,41,47,50,50,53,31,62,68,30,63,54,44,33,57,38,62,70,50,45,63,77,41,87,69,44,39,74,36,54,34,48,72,56,92,57,75,27,32,32,54,51,50,24,42,54,38,24,26,38,27,30,52,24,51,28,47,40,45,54,50,53,68,75,44,62,57,38,43,42,48,68,52,47,29,64,49,43,45,48,40,39,48,52,47,45,38,43,38,31,43,77,37,4,92,61,59,26,71,74,39,61,38,59,43,38,57,60,48,42,70,56,49,50,60,40,46,50,45,50,51,49,47,73,75,44,52,62,52,57,57,56,59,65,74,101

Nearest PDB structures (foldseek):
  4o79-assembly1_A  TM=2.679E-01  e=2.248E+00  Arabidopsis thaliana
  8bsa-assembly2_B  TM=3.448E-01  e=5.756E+00  Vibrio cholerae O1 biovar El Tor str. N16961
  1i4t-assembly2_A-2  TM=2.601E-01  e=2.036E+00  Homo sapiens
  5c5b-assembly2_D  TM=1.793E-01  e=8.352E-01  Homo sapiens
  1i4t-assembly2_A-2  TM=2.603E-01  e=2.177E+00  Homo sapiens